Protein AF-A0A2V8T1W9-F1 (afdb_monomer)

Foldseek 3Di:
DDPPDQQDPVSLVVCLVVCLLVLQADDDDDQPVVLLPDDQDPDDQFSCVDLLVVLQLLCCLQVVGGDDPSRSVVLSCQQCVCPPDPVSNLSSSLSSSVSSCVRPLNCLQLLLLQLLQQLQPAQDDVGGRPDWLVRRPVRSCQLSPVARHNDPCNVVSSVVSLLVSLLVVCVDPVSQDPPTQNLPDQLLRLLVSSCVSLVHDDDPVVSVVLNVQCVVVVVDSSSSSVSSSCSSPPPVSSVVCVLLSVLQSLCCRQQVGGCCDDVHNDCPVSVVLSVLCVVVVNPCVSSCPSVCSCPDCRSSVVGHHD

Mean predicted aligned error: 7.26 Å

Solvent-accessible surface area (backbone atoms only — not comparable to full-atom values): 16868 Å² total; per-residue (Å²): 136,83,78,73,79,76,75,45,71,63,54,48,51,47,49,46,57,70,41,54,66,66,60,36,59,67,72,92,70,77,90,52,65,70,67,67,59,58,78,71,64,82,91,55,66,31,28,60,75,40,59,70,45,35,53,42,49,47,29,46,42,65,66,72,38,63,60,52,76,66,58,44,52,50,59,35,47,62,35,58,72,39,68,89,40,62,72,50,34,54,53,33,50,38,49,58,55,56,45,50,64,71,30,70,67,24,49,66,17,55,53,36,52,53,27,42,41,21,22,66,68,13,63,42,91,91,44,65,49,82,70,50,41,84,59,46,54,60,53,28,46,56,28,44,61,88,47,47,67,49,34,91,63,24,68,60,48,33,51,52,26,46,53,54,48,32,41,55,52,62,66,32,67,79,37,39,33,90,94,57,58,33,87,85,53,50,43,60,58,48,54,52,48,31,30,61,32,47,72,49,87,73,56,71,71,57,52,51,50,52,28,47,48,16,54,78,50,72,61,30,68,66,38,51,16,52,51,48,50,53,57,27,64,30,69,69,48,52,61,74,41,44,60,63,49,51,53,52,45,48,28,37,36,60,60,68,35,43,64,46,40,86,98,36,85,44,46,62,66,52,52,52,50,40,49,44,23,58,78,42,74,65,32,47,72,83,39,38,46,56,56,51,51,73,67,26,71,69,37,44,53,77,65,34,58,126

Structure (mmCIF, N/CA/C/O backbone):
data_AF-A0A2V8T1W9-F1
#
_entry.id   AF-A0A2V8T1W9-F1
#
loop_
_atom_site.group_PDB
_atom_site.id
_atom_site.type_symbol
_atom_site.label_atom_id
_atom_site.label_alt_id
_atom_site.label_comp_id
_atom_site.label_asym_id
_atom_site.label_entity_id
_atom_site.label_seq_id
_atom_site.pdbx_PDB_ins_code
_atom_site.Cartn_x
_atom_site.Cartn_y
_atom_site.Cartn_z
_atom_site.occupancy
_atom_site.B_iso_or_equiv
_atom_site.auth_seq_id
_atom_site.auth_comp_id
_atom_site.auth_asym_id
_atom_site.auth_atom_id
_atom_site.pdbx_PDB_model_num
ATOM 1 N N . ARG A 1 1 ? 29.749 -16.568 -23.324 1.00 33.38 1 ARG A N 1
ATOM 2 C CA . ARG A 1 1 ? 28.420 -16.578 -22.666 1.00 33.38 1 ARG A CA 1
ATOM 3 C C . ARG A 1 1 ? 28.652 -16.209 -21.202 1.00 33.38 1 ARG A C 1
ATOM 5 O O . ARG A 1 1 ? 28.825 -17.094 -20.382 1.00 33.38 1 ARG A O 1
ATOM 12 N N . ALA A 1 2 ? 28.835 -14.919 -20.912 1.00 25.11 2 ALA A N 1
ATOM 13 C CA . ALA A 1 2 ? 29.090 -14.459 -19.550 1.00 25.11 2 ALA A CA 1
ATOM 14 C C . ALA A 1 2 ? 27.742 -14.346 -18.837 1.00 25.11 2 ALA A C 1
ATOM 16 O O . ALA A 1 2 ? 26.908 -13.523 -19.205 1.00 25.11 2 ALA A O 1
ATOM 17 N N . THR A 1 3 ? 27.503 -15.240 -17.887 1.00 32.66 3 THR A N 1
ATOM 18 C CA . THR A 1 3 ? 26.406 -15.148 -16.930 1.00 32.66 3 THR A CA 1
ATOM 19 C C . THR A 1 3 ? 26.704 -13.969 -16.011 1.00 32.66 3 THR A C 1
ATOM 21 O O . THR A 1 3 ? 27.474 -14.105 -15.063 1.00 32.66 3 THR A O 1
ATOM 24 N N . SER A 1 4 ? 26.145 -12.794 -16.308 1.00 31.58 4 SER A N 1
ATOM 25 C CA . SER A 1 4 ? 25.991 -11.764 -15.279 1.00 31.58 4 SER A CA 1
ATOM 26 C C . SER A 1 4 ? 25.217 -12.405 -14.124 1.00 31.58 4 SER A C 1
ATOM 28 O O . SER A 1 4 ? 24.166 -12.995 -14.389 1.00 31.58 4 SER A O 1
ATOM 30 N N . PRO A 1 5 ? 25.729 -12.383 -12.882 1.00 35.66 5 PRO A N 1
ATOM 31 C CA . PRO A 1 5 ? 25.029 -13.001 -11.772 1.00 35.66 5 PRO A CA 1
ATOM 32 C C . PRO A 1 5 ? 23.709 -12.255 -11.587 1.00 35.66 5 PRO A C 1
ATOM 34 O O . PRO A 1 5 ? 23.682 -11.047 -11.352 1.00 35.66 5 PRO A O 1
ATOM 37 N N . SER A 1 6 ? 22.605 -12.973 -11.774 1.00 40.88 6 SER A N 1
ATOM 38 C CA . SER A 1 6 ? 21.282 -12.535 -11.351 1.00 40.88 6 SER A CA 1
ATOM 39 C C . SER A 1 6 ? 21.362 -12.224 -9.860 1.00 40.88 6 SER A C 1
ATOM 41 O O . SER A 1 6 ? 21.643 -13.132 -9.078 1.00 40.88 6 SER A O 1
ATOM 43 N N . LEU A 1 7 ? 21.169 -10.954 -9.493 1.00 43.44 7 LEU A N 1
ATOM 44 C CA . LEU A 1 7 ? 21.086 -10.529 -8.097 1.00 43.44 7 LEU A CA 1
ATOM 45 C C . LEU A 1 7 ? 20.032 -11.393 -7.403 1.00 43.44 7 LEU A C 1
ATOM 47 O O . LEU A 1 7 ? 18.897 -11.489 -7.875 1.00 43.44 7 LEU A O 1
ATOM 51 N N . THR A 1 8 ? 20.424 -12.074 -6.333 1.00 42.09 8 THR A N 1
ATOM 52 C CA . THR A 1 8 ? 19.508 -12.887 -5.538 1.00 42.09 8 THR A CA 1
ATOM 53 C C . THR A 1 8 ? 18.514 -11.979 -4.797 1.00 42.09 8 THR A C 1
ATOM 55 O O . THR A 1 8 ? 18.786 -10.794 -4.601 1.00 42.09 8 THR A O 1
ATOM 58 N N . PRO A 1 9 ? 17.358 -12.488 -4.339 1.00 41.75 9 PRO A N 1
ATOM 59 C CA . PRO A 1 9 ? 16.427 -11.713 -3.511 1.00 41.75 9 PRO A CA 1
ATOM 60 C C . PRO A 1 9 ? 17.074 -11.112 -2.261 1.00 41.75 9 PRO A C 1
ATOM 62 O O . PRO A 1 9 ? 16.678 -10.031 -1.824 1.00 41.75 9 PRO A O 1
ATOM 65 N N . THR A 1 10 ? 18.088 -11.783 -1.709 1.00 41.91 10 THR A N 1
ATOM 66 C CA . THR A 1 10 ? 18.909 -11.264 -0.612 1.00 41.91 10 THR A CA 1
ATOM 67 C C . THR A 1 10 ? 19.780 -10.111 -1.088 1.00 41.91 10 THR A C 1
ATOM 69 O O . THR A 1 10 ? 19.741 -9.066 -0.456 1.00 41.91 10 THR A O 1
ATOM 72 N N . ASP A 1 11 ? 20.444 -10.230 -2.243 1.00 43.09 11 ASP A N 1
ATOM 73 C CA . ASP A 1 11 ? 21.227 -9.131 -2.830 1.00 43.09 11 ASP A CA 1
ATOM 74 C C . ASP A 1 11 ? 20.346 -7.922 -3.148 1.00 43.09 11 ASP A C 1
ATOM 76 O O . ASP A 1 11 ? 20.778 -6.793 -2.984 1.00 43.09 11 ASP A O 1
ATOM 80 N N . ILE A 1 12 ? 19.098 -8.131 -3.570 1.00 45.69 12 ILE A N 1
ATOM 81 C CA . ILE A 1 12 ? 18.132 -7.058 -3.836 1.00 45.69 12 ILE A CA 1
ATOM 82 C C . ILE A 1 12 ? 17.624 -6.453 -2.533 1.00 45.69 12 ILE A C 1
ATOM 84 O O . ILE A 1 12 ? 17.533 -5.240 -2.434 1.00 45.69 12 ILE A O 1
ATOM 88 N N . THR A 1 13 ? 17.333 -7.263 -1.516 1.00 41.88 13 THR A N 1
ATOM 89 C CA . THR A 1 13 ? 16.911 -6.777 -0.194 1.00 41.88 13 THR A CA 1
ATOM 90 C C . THR A 1 13 ? 18.042 -6.028 0.515 1.00 41.88 13 THR A C 1
ATOM 92 O O . THR A 1 13 ? 17.781 -5.018 1.164 1.00 41.88 13 THR A O 1
ATOM 95 N N . GLU A 1 14 ? 19.291 -6.475 0.369 1.00 41.41 14 GLU A N 1
ATOM 96 C CA . GLU A 1 14 ? 20.488 -5.798 0.872 1.00 41.41 14 GLU A CA 1
ATOM 97 C C . GLU A 1 14 ? 20.812 -4.551 0.053 1.00 41.41 14 GLU A C 1
ATOM 99 O O . GLU A 1 14 ? 20.977 -3.499 0.654 1.00 41.41 14 GLU A O 1
ATOM 104 N N . LEU A 1 15 ? 20.766 -4.589 -1.287 1.00 44.25 15 LEU A N 1
ATOM 105 C CA . LEU A 1 15 ? 20.875 -3.382 -2.119 1.00 44.25 15 LEU A CA 1
ATOM 106 C C . LEU A 1 15 ? 19.772 -2.374 -1.791 1.00 44.25 15 LEU A C 1
ATOM 108 O O . LEU A 1 15 ? 20.021 -1.178 -1.815 1.00 44.25 15 LEU A O 1
ATOM 112 N N . ILE A 1 16 ? 18.555 -2.826 -1.499 1.00 44.16 16 ILE A N 1
ATOM 113 C CA . ILE A 1 16 ? 17.430 -1.953 -1.159 1.00 44.16 16 ILE A CA 1
ATOM 114 C C . ILE A 1 16 ? 17.559 -1.419 0.263 1.00 44.16 16 ILE A C 1
ATOM 116 O O . ILE A 1 16 ? 17.284 -0.246 0.461 1.00 44.16 16 ILE A O 1
ATOM 120 N N . LYS A 1 17 ? 18.037 -2.194 1.242 1.00 40.59 17 LYS A N 1
ATOM 121 C CA . LYS A 1 17 ? 18.371 -1.663 2.575 1.00 40.59 17 LYS A CA 1
ATOM 122 C C . LYS A 1 17 ? 19.520 -0.656 2.504 1.00 40.59 17 LYS A C 1
ATOM 124 O O . LYS A 1 17 ? 19.367 0.471 2.952 1.00 40.59 17 LYS A O 1
ATOM 129 N N . GLU A 1 18 ? 20.628 -1.031 1.873 1.00 37.75 18 GLU A N 1
ATOM 130 C CA . GLU A 1 18 ? 21.846 -0.222 1.755 1.00 37.75 18 GLU A CA 1
ATOM 131 C C . GLU A 1 18 ? 21.652 1.026 0.869 1.00 37.75 18 GLU A C 1
ATOM 133 O O . GLU A 1 18 ? 22.373 2.017 1.010 1.00 37.75 18 GLU A O 1
ATOM 138 N N . LYS A 1 19 ? 20.689 1.006 -0.068 1.00 43.69 19 LYS A N 1
ATOM 139 C CA . LYS A 1 19 ? 20.411 2.135 -0.976 1.00 43.69 19 LYS A CA 1
ATOM 140 C C . LYS A 1 19 ? 19.103 2.878 -0.705 1.00 43.69 19 LYS A C 1
ATOM 142 O O . LYS A 1 19 ? 18.993 4.011 -1.167 1.00 43.69 19 LYS A O 1
ATOM 147 N N . SER A 1 20 ? 18.168 2.345 0.086 1.00 41.16 20 SER A N 1
ATOM 148 C CA . SER A 1 20 ? 17.068 3.147 0.650 1.00 41.16 20 SER A CA 1
ATOM 149 C C . SER A 1 20 ? 17.618 4.219 1.593 1.00 41.16 20 SER A C 1
ATOM 151 O O . SER A 1 20 ? 17.089 5.323 1.606 1.00 41.16 20 SER A O 1
ATOM 153 N N . ASP A 1 21 ? 18.749 3.962 2.258 1.00 38.44 21 ASP A N 1
ATOM 154 C CA . ASP A 1 21 ? 19.508 4.985 2.991 1.00 38.44 21 ASP A CA 1
ATOM 155 C C . ASP A 1 21 ? 20.095 6.076 2.070 1.00 38.44 21 ASP A C 1
ATOM 157 O O . ASP A 1 21 ? 20.342 7.197 2.510 1.00 38.44 21 ASP A O 1
ATOM 161 N N . ARG A 1 22 ? 20.297 5.795 0.772 1.00 40.00 22 ARG A N 1
ATOM 162 C CA . ARG A 1 22 ? 20.809 6.768 -0.218 1.00 40.00 22 ARG A CA 1
ATOM 163 C C . ARG A 1 22 ? 19.713 7.586 -0.905 1.00 40.00 22 ARG A C 1
ATOM 165 O O . ARG A 1 22 ? 20.030 8.618 -1.490 1.00 40.00 22 ARG A O 1
ATOM 172 N N . LEU A 1 23 ? 18.448 7.166 -0.810 1.00 42.00 23 LEU A N 1
ATOM 173 C CA . LEU A 1 23 ? 17.280 7.975 -1.187 1.00 42.00 23 LEU A CA 1
ATOM 174 C C . LEU A 1 23 ? 16.927 9.026 -0.109 1.00 42.00 23 LEU A C 1
ATOM 176 O O . LEU A 1 23 ? 16.056 9.851 -0.349 1.00 42.00 23 LEU A O 1
ATOM 180 N N . ASN A 1 24 ? 17.633 9.046 1.033 1.00 43.72 24 ASN A N 1
ATOM 181 C CA . ASN A 1 24 ? 17.433 9.971 2.161 1.00 43.72 24 ASN A CA 1
ATOM 182 C C . ASN A 1 24 ? 18.172 11.328 2.030 1.00 43.72 24 ASN A C 1
ATOM 184 O O . ASN A 1 24 ? 18.510 11.942 3.043 1.00 43.72 24 ASN A O 1
ATOM 188 N N . GLN A 1 25 ? 18.478 11.821 0.826 1.00 40.47 25 GLN A N 1
ATOM 189 C CA . GLN A 1 25 ? 19.136 13.132 0.671 1.00 40.47 25 GLN A CA 1
ATOM 190 C C . GLN A 1 25 ? 18.097 14.277 0.625 1.00 40.47 25 GLN A C 1
ATOM 192 O O . GLN A 1 25 ? 17.057 14.136 -0.017 1.00 40.47 25 GLN A O 1
ATOM 197 N N . PRO A 1 26 ? 18.346 15.417 1.299 1.00 30.66 26 PRO A N 1
ATOM 198 C CA . PRO A 1 26 ? 17.337 16.447 1.548 1.00 30.66 26 PRO A CA 1
ATOM 199 C C . PRO A 1 26 ? 17.047 17.284 0.300 1.00 30.66 26 PRO A C 1
ATOM 201 O O . PRO A 1 26 ? 17.920 18.045 -0.108 1.00 30.66 26 PRO A O 1
ATOM 204 N N . ILE A 1 27 ? 15.850 17.200 -0.303 1.00 41.94 27 ILE A N 1
ATOM 205 C CA . ILE A 1 27 ? 15.512 18.041 -1.470 1.00 41.94 27 ILE A CA 1
ATOM 206 C C . ILE A 1 27 ? 14.050 18.526 -1.486 1.00 41.94 27 ILE A C 1
ATOM 208 O O . ILE A 1 27 ? 13.102 17.769 -1.317 1.00 41.94 27 ILE A O 1
ATOM 212 N N . ASP A 1 28 ? 13.917 19.828 -1.739 1.00 34.97 28 ASP A N 1
ATOM 213 C CA . ASP A 1 28 ? 12.713 20.650 -1.903 1.00 34.97 28 ASP A CA 1
ATOM 214 C C . ASP A 1 28 ? 11.866 20.254 -3.120 1.00 34.97 28 ASP A C 1
ATOM 216 O O . ASP A 1 28 ? 12.389 20.356 -4.230 1.00 34.97 28 ASP A O 1
ATOM 220 N N . ARG A 1 29 ? 10.581 19.875 -2.921 1.00 47.69 29 ARG A N 1
ATOM 221 C CA . ARG A 1 29 ? 9.525 19.864 -3.962 1.00 47.69 29 ARG A CA 1
ATOM 222 C C . ARG A 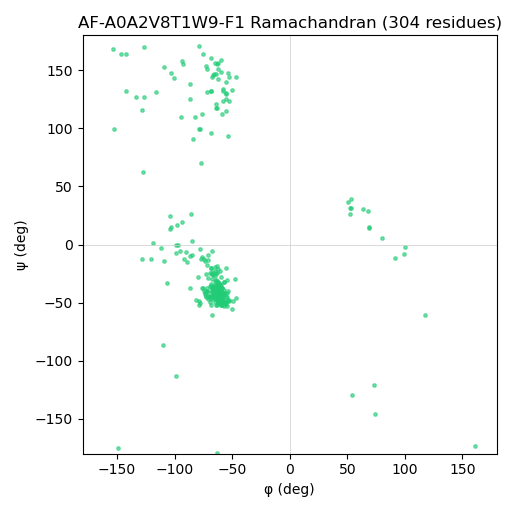1 29 ? 8.112 20.050 -3.409 1.00 47.69 29 ARG A C 1
ATOM 224 O O . ARG A 1 29 ? 7.427 19.099 -3.040 1.00 47.69 29 ARG A O 1
ATOM 231 N N . ARG A 1 30 ? 7.606 21.281 -3.500 1.00 40.19 30 ARG A N 1
ATOM 232 C CA . ARG A 1 30 ? 6.174 21.498 -3.776 1.00 40.19 30 ARG A CA 1
ATOM 233 C C . ARG A 1 30 ? 5.808 20.696 -5.027 1.00 40.19 30 ARG A C 1
ATOM 235 O O . ARG A 1 30 ? 6.627 20.609 -5.938 1.00 40.19 30 ARG A O 1
ATOM 242 N N . VAL A 1 31 ? 4.601 20.132 -5.081 1.00 40.84 31 VAL A N 1
ATOM 243 C CA . VAL A 1 31 ? 4.052 19.477 -6.278 1.00 40.84 31 VAL A CA 1
ATOM 244 C C . VAL A 1 31 ? 4.135 20.461 -7.447 1.00 40.84 31 VAL A C 1
ATOM 246 O O . VAL A 1 31 ? 3.261 21.306 -7.623 1.00 40.84 31 VAL A O 1
ATOM 249 N N . ASN A 1 32 ? 5.203 20.405 -8.237 1.00 46.22 32 ASN A N 1
ATOM 250 C CA . ASN A 1 32 ? 5.268 21.150 -9.477 1.00 46.22 32 ASN A CA 1
ATOM 251 C C . ASN A 1 32 ? 4.557 20.277 -10.498 1.00 46.22 32 ASN A C 1
ATOM 253 O O . ASN A 1 32 ? 5.166 19.422 -11.137 1.00 46.22 32 ASN A O 1
ATOM 257 N N . ALA A 1 33 ? 3.247 20.487 -10.642 1.00 47.75 33 ALA A N 1
ATOM 258 C CA . ALA A 1 33 ? 2.458 19.879 -11.709 1.00 47.75 33 ALA A CA 1
ATOM 259 C C . ALA A 1 33 ? 3.159 20.033 -13.078 1.00 47.75 33 ALA A 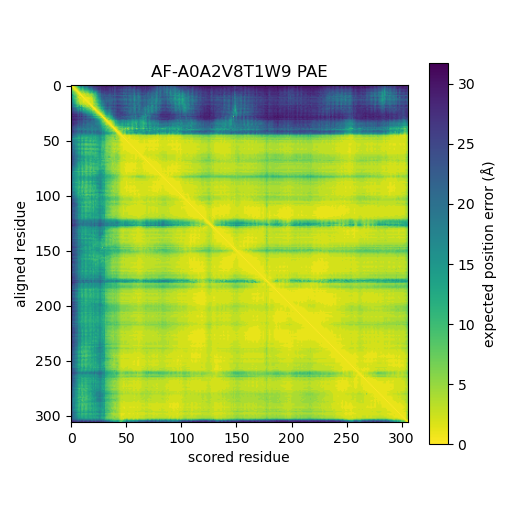C 1
ATOM 261 O O . ALA A 1 33 ? 3.083 19.141 -13.908 1.00 47.75 33 ALA A O 1
ATOM 262 N N . ALA A 1 34 ? 3.943 21.100 -13.273 1.00 43.62 34 ALA A N 1
ATOM 263 C CA . ALA A 1 34 ? 4.779 21.312 -14.452 1.00 43.62 34 ALA A CA 1
ATOM 264 C C . ALA A 1 34 ? 5.856 20.226 -14.695 1.00 43.62 34 ALA A C 1
ATOM 266 O O . ALA A 1 34 ? 6.105 19.883 -15.846 1.00 43.62 34 ALA A O 1
ATOM 267 N N . GLU A 1 35 ? 6.479 19.655 -13.656 1.00 49.34 35 GLU A N 1
ATOM 268 C CA . GLU A 1 35 ? 7.472 18.573 -13.809 1.00 49.34 35 GLU A CA 1
ATOM 269 C C . GLU A 1 35 ? 6.818 17.201 -14.036 1.00 49.34 35 GLU A C 1
ATOM 271 O O . GLU A 1 35 ? 7.398 16.342 -14.700 1.00 49.34 35 GLU A O 1
ATOM 276 N N . ALA A 1 36 ? 5.596 17.003 -13.530 1.00 49.41 36 ALA A N 1
ATOM 277 C CA . ALA A 1 36 ? 4.775 15.835 -13.854 1.00 49.41 36 ALA A CA 1
ATOM 278 C C . ALA A 1 36 ? 4.220 15.886 -15.293 1.00 49.41 36 ALA A C 1
ATOM 280 O O . ALA A 1 36 ? 3.824 14.860 -15.832 1.00 49.41 36 ALA A O 1
ATOM 281 N N . VAL A 1 37 ? 4.216 17.070 -15.919 1.00 54.06 37 VAL A N 1
ATOM 282 C CA . VAL A 1 37 ? 3.682 17.333 -17.270 1.00 54.06 37 VAL A CA 1
ATOM 283 C C . VAL A 1 37 ? 4.810 17.475 -18.311 1.00 54.06 37 VAL A C 1
ATOM 285 O O . VAL A 1 37 ? 4.572 17.909 -19.437 1.00 54.06 37 VAL A O 1
ATOM 288 N N . VAL A 1 38 ? 6.054 17.085 -17.984 1.00 61.09 38 VAL A N 1
ATOM 289 C CA . VAL A 1 38 ? 7.129 17.022 -18.991 1.00 61.09 38 VAL A CA 1
ATOM 290 C C . VAL A 1 38 ? 6.693 16.074 -20.115 1.00 61.09 38 VAL A C 1
ATOM 292 O O . VAL A 1 38 ? 6.394 14.914 -19.824 1.00 61.09 38 VAL A O 1
ATOM 295 N N . PRO A 1 39 ? 6.656 16.533 -21.382 1.00 63.84 39 PRO A N 1
ATOM 296 C CA . PRO A 1 39 ? 6.227 15.694 -22.489 1.00 63.84 39 PRO A CA 1
ATOM 297 C C . PRO A 1 39 ? 7.087 14.437 -22.589 1.00 63.84 39 PRO A C 1
ATOM 299 O O . PRO A 1 39 ? 8.317 14.507 -22.529 1.00 63.84 39 PRO A O 1
ATOM 302 N N . LEU A 1 40 ? 6.420 13.300 -22.763 1.00 72.62 40 LEU A N 1
ATOM 303 C CA . LEU A 1 40 ? 7.049 12.028 -23.095 1.00 72.62 40 LEU A CA 1
ATOM 304 C C . LEU A 1 40 ? 7.928 12.166 -24.348 1.00 72.62 40 LEU A C 1
ATOM 306 O O . LEU A 1 40 ? 7.619 12.963 -25.243 1.00 72.62 40 LEU A O 1
ATOM 310 N N . ALA A 1 41 ? 9.021 11.399 -24.422 1.00 67.56 41 ALA A N 1
ATOM 311 C CA . ALA A 1 41 ? 9.907 11.437 -25.577 1.00 67.56 41 ALA A CA 1
ATOM 312 C C . ALA A 1 41 ? 9.139 11.151 -26.876 1.00 67.56 41 ALA A C 1
ATOM 314 O O . ALA A 1 41 ? 8.275 10.277 -26.947 1.00 67.56 41 ALA A O 1
ATOM 315 N N . THR A 1 42 ? 9.489 11.890 -27.928 1.00 61.50 42 THR A N 1
ATOM 316 C CA . THR A 1 42 ? 8.953 11.691 -29.278 1.00 61.50 42 THR A CA 1
ATOM 317 C C . THR A 1 42 ? 9.971 10.922 -30.122 1.00 61.50 42 THR A C 1
ATOM 319 O O . THR A 1 42 ? 11.178 11.113 -29.976 1.00 61.50 42 THR A O 1
ATOM 322 N N . GLY A 1 43 ? 9.501 10.026 -30.996 1.00 63.94 43 GLY A N 1
ATOM 323 C CA . GLY A 1 43 ? 10.360 9.267 -31.918 1.00 63.94 43 GLY A CA 1
ATOM 324 C C . GLY A 1 43 ? 10.706 7.830 -31.501 1.00 63.94 43 GLY A C 1
ATOM 325 O O . GLY A 1 43 ? 11.340 7.127 -32.284 1.00 63.94 43 GLY A O 1
ATOM 326 N N . THR A 1 44 ? 10.266 7.357 -30.330 1.00 64.19 44 THR A N 1
ATOM 327 C CA . THR A 1 44 ? 10.173 5.916 -30.029 1.00 64.19 44 THR A CA 1
ATOM 328 C C . THR A 1 44 ? 8.771 5.399 -30.364 1.00 64.19 44 THR A C 1
ATOM 330 O O . THR A 1 44 ? 7.813 6.170 -30.384 1.00 64.19 44 THR A O 1
ATOM 333 N N . ALA A 1 45 ? 8.631 4.094 -30.635 1.00 79.69 45 ALA A N 1
ATOM 334 C CA . ALA A 1 45 ? 7.306 3.481 -30.803 1.00 79.69 45 ALA A CA 1
ATOM 335 C C . ALA A 1 45 ? 6.473 3.607 -29.514 1.00 79.69 45 ALA A C 1
ATOM 337 O O . ALA A 1 45 ? 5.280 3.907 -29.569 1.00 79.69 45 ALA A O 1
ATOM 338 N N . ASN A 1 46 ? 7.134 3.459 -28.361 1.00 88.00 46 ASN A N 1
ATOM 339 C CA . ASN A 1 46 ? 6.551 3.677 -27.051 1.00 88.00 46 ASN A CA 1
ATOM 340 C C . ASN A 1 46 ? 7.484 4.533 -26.166 1.00 88.00 46 ASN A C 1
ATOM 342 O O . ASN A 1 46 ? 8.662 4.188 -26.014 1.00 88.00 46 ASN A O 1
ATOM 346 N N . PRO A 1 47 ? 7.019 5.643 -25.568 1.00 89.06 47 PRO A N 1
ATOM 347 C CA . PRO A 1 47 ? 7.880 6.521 -24.781 1.00 89.06 47 PRO A CA 1
ATOM 348 C C . PRO A 1 47 ? 8.545 5.859 -23.578 1.00 89.06 47 PRO A C 1
ATOM 350 O O . PRO A 1 47 ? 9.711 6.130 -23.313 1.00 89.06 47 PRO A O 1
ATOM 353 N N . ILE A 1 48 ? 7.879 4.918 -22.898 1.00 91.62 48 ILE A N 1
ATOM 354 C CA . ILE A 1 48 ? 8.481 4.232 -21.742 1.00 91.62 48 ILE A CA 1
ATOM 355 C C . ILE A 1 48 ? 9.661 3.326 -22.118 1.00 91.62 48 ILE A C 1
ATOM 357 O O . ILE A 1 48 ? 10.332 2.802 -21.228 1.00 91.62 48 ILE A O 1
ATOM 361 N N . ASP A 1 49 ? 9.971 3.139 -23.403 1.00 91.62 49 ASP A N 1
ATOM 362 C CA . ASP A 1 49 ? 11.212 2.481 -23.826 1.00 91.62 49 ASP A CA 1
ATOM 363 C C . ASP A 1 49 ? 12.447 3.352 -23.516 1.00 91.62 49 ASP A C 1
ATOM 365 O O . ASP A 1 49 ? 13.536 2.829 -23.275 1.00 91.62 49 ASP A O 1
ATOM 369 N N . SER A 1 50 ? 12.267 4.673 -23.417 1.00 91.94 50 SER A N 1
ATOM 370 C CA . SER A 1 50 ? 13.264 5.626 -22.922 1.00 91.94 50 SER A CA 1
ATOM 371 C C . SER A 1 50 ? 13.508 5.438 -21.420 1.00 91.94 50 SER A C 1
ATOM 373 O O . SER A 1 50 ? 12.570 5.382 -20.626 1.00 91.94 50 SER A O 1
ATOM 375 N N . THR A 1 51 ? 14.774 5.371 -20.998 1.00 93.69 51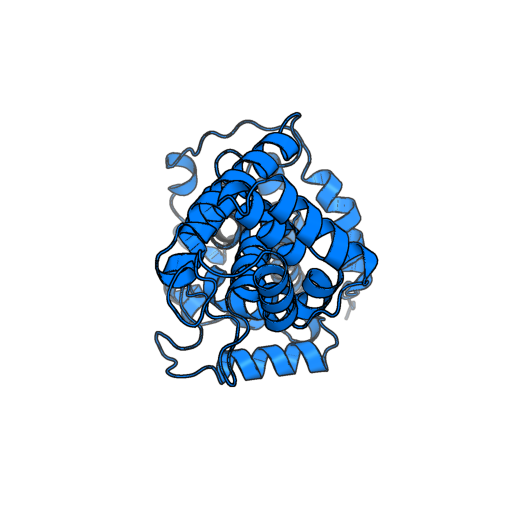 THR A N 1
ATOM 376 C CA . THR A 1 51 ? 15.145 5.266 -19.574 1.00 93.69 51 THR A CA 1
ATOM 377 C C . THR A 1 51 ? 14.632 6.448 -18.731 1.00 93.69 51 THR A C 1
ATOM 379 O O . THR A 1 51 ? 14.031 6.187 -17.687 1.00 93.69 51 THR A O 1
ATOM 382 N N . PRO A 1 52 ? 14.808 7.722 -19.145 1.00 92.88 52 PRO A N 1
ATOM 383 C CA . PRO A 1 52 ? 14.209 8.864 -18.453 1.00 92.88 52 PRO A CA 1
ATOM 384 C C . PRO A 1 52 ? 12.695 8.733 -18.241 1.00 92.88 52 PRO A C 1
ATOM 386 O O . PRO A 1 52 ? 12.214 8.919 -17.125 1.00 92.88 52 PRO A O 1
ATOM 389 N N . ASP A 1 53 ? 11.943 8.383 -19.285 1.00 92.00 53 ASP A N 1
ATOM 390 C CA . ASP A 1 53 ? 10.480 8.313 -19.195 1.00 92.00 53 ASP A CA 1
ATOM 391 C C . ASP A 1 53 ? 10.040 7.120 -18.352 1.00 92.00 53 ASP A C 1
ATOM 393 O O . ASP A 1 53 ? 9.192 7.272 -17.483 1.00 92.00 53 ASP A O 1
ATOM 397 N N . TYR A 1 54 ? 10.694 5.964 -18.501 1.00 94.75 54 TYR A N 1
ATOM 398 C CA . TYR A 1 54 ? 10.444 4.809 -17.644 1.00 94.75 54 TYR A CA 1
ATOM 399 C C . TYR A 1 54 ? 10.602 5.142 -16.160 1.00 94.75 54 TYR A C 1
ATOM 401 O O . TYR A 1 54 ? 9.726 4.826 -15.359 1.00 94.75 54 TYR A O 1
ATOM 409 N N . VAL A 1 55 ? 11.705 5.794 -15.776 1.00 94.25 55 VAL A N 1
ATOM 410 C CA . VAL A 1 55 ? 11.926 6.176 -14.376 1.00 94.25 55 VAL A CA 1
ATOM 411 C C . VAL A 1 55 ? 10.855 7.163 -13.920 1.00 94.25 55 VAL A C 1
ATOM 413 O O . VAL A 1 55 ? 10.299 6.973 -12.841 1.00 94.25 55 VAL A O 1
ATOM 416 N N . ARG A 1 56 ? 10.523 8.178 -14.729 1.00 91.94 56 ARG A N 1
ATOM 417 C CA . ARG A 1 56 ? 9.477 9.153 -14.383 1.00 91.94 56 ARG A CA 1
ATOM 418 C C . ARG A 1 56 ? 8.131 8.470 -14.146 1.00 91.94 56 ARG A C 1
ATOM 420 O O . ARG A 1 56 ? 7.516 8.718 -13.113 1.00 91.94 56 ARG A O 1
ATOM 427 N N . GLU A 1 57 ? 7.716 7.582 -15.045 1.00 91.94 57 GLU A N 1
ATOM 428 C CA . GLU A 1 57 ? 6.442 6.874 -14.918 1.00 91.94 57 GLU A CA 1
ATOM 429 C C . GLU A 1 57 ? 6.389 5.993 -13.670 1.00 91.94 57 GLU A C 1
ATOM 431 O O . GLU A 1 57 ? 5.359 5.943 -13.013 1.00 91.94 57 GLU A O 1
ATOM 436 N N . A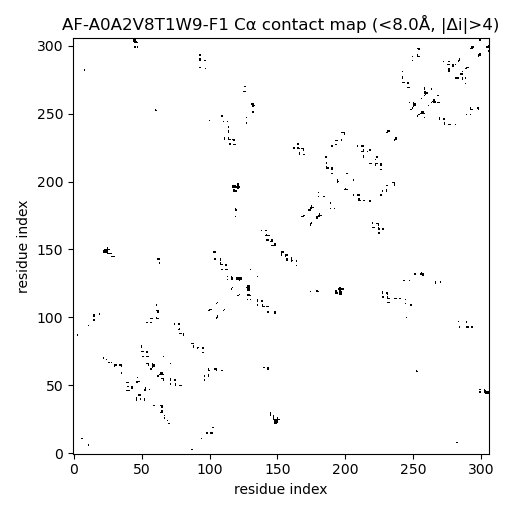SN A 1 58 ? 7.499 5.376 -13.251 1.00 93.12 58 ASN A N 1
ATOM 437 C CA . ASN A 1 58 ? 7.527 4.625 -11.991 1.00 93.12 58 ASN A CA 1
ATOM 438 C C . ASN A 1 58 ? 7.280 5.526 -10.763 1.00 93.12 58 ASN A C 1
ATOM 440 O O . ASN A 1 58 ? 6.548 5.142 -9.852 1.00 93.12 58 ASN A O 1
ATOM 444 N N . TYR A 1 59 ? 7.820 6.747 -10.737 1.00 90.44 59 TYR A N 1
ATOM 445 C CA . TYR A 1 59 ? 7.505 7.700 -9.665 1.00 90.44 59 TYR A CA 1
ATOM 446 C C . TYR A 1 59 ? 6.027 8.117 -9.672 1.00 90.44 59 TYR A C 1
ATOM 448 O O . TYR A 1 59 ? 5.407 8.201 -8.612 1.00 90.44 59 TYR A O 1
ATOM 456 N N . LEU A 1 60 ? 5.442 8.341 -10.849 1.00 88.50 60 LEU A N 1
ATOM 457 C CA . LEU A 1 60 ? 4.035 8.730 -10.978 1.00 88.50 60 LEU A CA 1
ATOM 458 C C . LEU A 1 60 ? 3.074 7.574 -10.661 1.00 88.50 60 LEU A C 1
ATOM 460 O O . LEU A 1 60 ? 2.015 7.792 -10.069 1.00 88.50 60 LEU A O 1
ATOM 464 N N . ASP A 1 61 ? 3.432 6.352 -11.047 1.00 90.75 61 ASP A N 1
ATOM 465 C CA . ASP A 1 61 ? 2.642 5.138 -10.834 1.00 90.75 61 ASP A CA 1
ATOM 466 C C . ASP A 1 61 ? 2.634 4.690 -9.379 1.00 90.75 61 ASP A C 1
ATOM 468 O O . ASP A 1 61 ? 1.578 4.310 -8.872 1.00 90.75 61 ASP A O 1
ATOM 472 N N . PHE A 1 62 ? 3.773 4.784 -8.692 1.00 89.44 62 PHE A N 1
ATOM 473 C CA . PHE A 1 62 ? 3.910 4.230 -7.346 1.00 89.44 62 PHE A CA 1
ATOM 474 C C . PHE A 1 62 ? 3.935 5.288 -6.248 1.00 89.44 62 PHE A C 1
ATOM 476 O O . PHE A 1 62 ? 3.418 5.035 -5.165 1.00 89.44 62 PHE A O 1
ATOM 483 N N . LEU A 1 63 ? 4.493 6.473 -6.501 1.00 85.25 63 LEU A N 1
ATOM 484 C CA . LEU A 1 63 ? 4.697 7.499 -5.469 1.00 85.25 63 LEU A CA 1
ATOM 485 C C . LEU A 1 63 ? 3.811 8.736 -5.654 1.00 85.25 63 LEU A C 1
ATOM 487 O O . LEU A 1 63 ? 3.839 9.634 -4.820 1.00 85.25 63 LEU A O 1
ATOM 491 N N . ASN A 1 64 ? 3.011 8.797 -6.726 1.00 82.94 64 ASN A N 1
ATOM 492 C CA . ASN A 1 64 ? 2.136 9.934 -7.040 1.00 82.94 64 ASN A CA 1
ATOM 493 C C . ASN A 1 64 ? 2.863 11.293 -7.083 1.00 82.94 64 ASN A C 1
ATOM 495 O O . ASN A 1 64 ? 2.281 12.332 -6.769 1.00 82.94 64 ASN A O 1
ATOM 499 N N . ARG A 1 65 ? 4.141 11.309 -7.472 1.00 83.38 65 ARG A N 1
ATOM 500 C CA . ARG A 1 65 ? 4.936 12.541 -7.553 1.00 83.38 65 ARG A CA 1
ATOM 501 C C . ARG A 1 65 ? 5.949 12.488 -8.681 1.00 83.38 65 ARG A C 1
ATOM 503 O O . ARG A 1 65 ? 6.274 11.420 -9.181 1.00 83.38 65 ARG A O 1
ATOM 510 N N . ALA A 1 66 ? 6.480 13.646 -9.054 1.00 82.75 66 ALA A N 1
ATOM 511 C CA . ALA A 1 66 ? 7.632 13.720 -9.943 1.00 82.75 66 ALA A CA 1
ATOM 512 C C . ALA A 1 66 ? 8.921 13.261 -9.221 1.00 82.75 66 ALA A C 1
ATOM 514 O O . ALA A 1 66 ? 9.045 13.429 -7.999 1.00 82.75 66 ALA A O 1
ATOM 515 N N . PRO A 1 67 ? 9.897 12.700 -9.959 1.00 80.31 67 PRO A N 1
ATOM 516 C CA . PRO A 1 67 ? 11.165 12.270 -9.388 1.00 80.31 67 PRO A CA 1
ATOM 517 C C . PRO A 1 67 ? 12.036 13.461 -9.002 1.00 80.31 67 PRO A C 1
ATOM 519 O O . PRO A 1 67 ? 12.264 14.340 -9.831 1.00 80.31 67 PRO A O 1
ATOM 522 N N . ASP A 1 68 ? 12.589 13.465 -7.789 1.00 78.06 68 ASP A N 1
ATOM 523 C CA . ASP A 1 68 ? 13.607 14.438 -7.388 1.00 78.06 68 ASP A CA 1
ATOM 524 C C . ASP A 1 68 ? 14.891 14.302 -8.228 1.00 78.06 68 ASP A C 1
ATOM 526 O O . ASP A 1 68 ? 15.162 13.243 -8.787 1.00 78.06 68 ASP A O 1
ATOM 530 N N . SER A 1 69 ? 15.694 15.364 -8.351 1.00 81.12 69 SER A N 1
ATOM 531 C CA . SER A 1 69 ? 16.823 15.395 -9.298 1.00 81.12 69 SER A CA 1
ATOM 532 C C . SER A 1 69 ? 17.848 14.295 -9.007 1.00 81.12 69 SER A C 1
ATOM 534 O O . SER A 1 69 ? 18.377 13.677 -9.937 1.00 81.12 69 SER A O 1
ATOM 536 N N . SER A 1 70 ? 18.112 14.030 -7.723 1.00 78.12 70 SER A N 1
ATOM 537 C CA . SER A 1 70 ? 19.023 12.971 -7.284 1.00 78.12 70 SER A CA 1
ATOM 538 C C . SER A 1 70 ? 18.472 11.583 -7.570 1.00 78.12 70 SER A C 1
ATOM 540 O O . SER A 1 70 ? 19.153 10.786 -8.211 1.00 78.12 70 SER A O 1
ATOM 542 N N . GLY A 1 71 ? 17.241 11.302 -7.147 1.00 82.38 71 GLY A N 1
ATOM 543 C CA . GLY A 1 71 ? 16.575 10.025 -7.349 1.00 82.38 71 GLY A CA 1
ATOM 544 C C . GLY A 1 71 ? 16.384 9.727 -8.831 1.00 82.38 71 GLY A C 1
ATOM 545 O O . GLY A 1 71 ? 16.723 8.638 -9.291 1.00 82.38 71 GLY A O 1
ATOM 546 N N . PHE A 1 72 ? 15.968 10.724 -9.617 1.00 85.31 72 PHE A N 1
ATOM 547 C CA . PHE A 1 72 ? 15.844 10.608 -11.066 1.00 85.31 72 PHE A CA 1
ATOM 548 C C . PHE A 1 72 ? 17.162 10.178 -11.708 1.00 85.31 72 PHE A C 1
ATOM 550 O O . PHE A 1 72 ? 17.196 9.227 -12.487 1.00 85.31 72 PHE A O 1
ATOM 557 N N . THR A 1 73 ? 18.256 10.865 -11.377 1.00 84.06 73 THR A N 1
ATOM 558 C CA . THR A 1 73 ? 19.589 10.562 -11.914 1.00 84.06 73 THR A CA 1
ATOM 559 C C . THR A 1 73 ? 20.063 9.183 -11.464 1.00 84.06 73 THR A C 1
ATOM 561 O O . THR A 1 73 ? 20.575 8.404 -12.265 1.00 84.06 73 THR A O 1
ATOM 564 N N . PHE A 1 74 ? 19.860 8.855 -10.189 1.00 85.88 74 PHE A N 1
ATOM 565 C CA . PHE A 1 74 ? 20.248 7.580 -9.603 1.00 85.88 74 PHE A CA 1
ATOM 566 C C . PHE A 1 74 ? 19.584 6.394 -10.317 1.00 85.88 74 PHE A C 1
ATOM 568 O O . PHE A 1 74 ? 20.277 5.493 -10.791 1.00 85.88 74 PHE A O 1
ATOM 575 N N . TRP A 1 75 ? 18.258 6.416 -10.468 1.00 90.88 75 TRP A N 1
ATOM 576 C CA . TRP A 1 75 ? 17.527 5.317 -11.102 1.00 90.88 75 TRP A CA 1
ATOM 577 C C . TRP A 1 75 ? 17.810 5.191 -12.599 1.00 90.88 75 TRP A C 1
ATOM 579 O O . TRP A 1 75 ? 17.877 4.075 -13.117 1.00 90.88 75 TRP A O 1
ATOM 589 N N . GLN A 1 76 ? 18.041 6.309 -13.294 1.00 93.31 76 GLN A N 1
ATOM 590 C CA . GLN A 1 76 ? 18.508 6.266 -14.679 1.00 93.31 76 GLN A CA 1
ATOM 591 C C . GLN A 1 76 ? 19.881 5.591 -14.770 1.00 93.31 76 GLN A C 1
ATOM 593 O O . GLN A 1 76 ? 20.060 4.699 -15.597 1.00 93.31 76 GLN A O 1
ATOM 598 N N . ASN A 1 77 ? 20.818 5.953 -13.887 1.00 90.75 77 ASN A N 1
ATOM 599 C CA . ASN A 1 77 ? 22.168 5.388 -13.858 1.00 90.75 77 ASN A CA 1
ATOM 600 C C . ASN A 1 77 ? 22.182 3.881 -13.573 1.00 90.75 77 ASN A C 1
ATOM 602 O O . ASN A 1 77 ? 22.989 3.155 -14.153 1.00 90.75 77 ASN A O 1
ATOM 606 N N . GLU A 1 78 ? 21.267 3.379 -12.739 1.00 90.56 78 GLU A N 1
ATOM 607 C CA . GLU A 1 78 ? 21.124 1.935 -12.519 1.00 90.56 78 GLU A CA 1
ATOM 608 C C . GLU A 1 78 ? 20.822 1.180 -13.824 1.00 90.56 78 GLU A C 1
ATOM 610 O O . GLU A 1 78 ? 21.373 0.099 -14.036 1.00 90.56 78 GLU A O 1
ATOM 615 N N . ILE A 1 79 ? 20.022 1.759 -14.727 1.00 92.75 79 ILE A N 1
ATOM 616 C CA . ILE A 1 79 ? 19.688 1.160 -16.029 1.00 92.75 79 ILE A CA 1
ATOM 617 C C . ILE A 1 79 ? 20.799 1.410 -17.055 1.00 92.75 79 ILE A C 1
ATOM 619 O O . ILE A 1 79 ? 21.234 0.477 -17.731 1.00 92.75 79 ILE A O 1
ATOM 623 N N . THR A 1 80 ? 21.289 2.647 -17.179 1.00 94.62 80 THR A N 1
ATOM 624 C CA . THR A 1 80 ? 22.294 3.010 -18.196 1.00 94.62 80 THR A CA 1
ATOM 625 C C . THR A 1 80 ? 23.662 2.379 -17.934 1.00 94.62 80 THR A C 1
ATOM 627 O O . THR A 1 80 ? 24.422 2.182 -18.884 1.00 94.62 80 THR A O 1
ATOM 630 N N . SER A 1 81 ? 23.950 1.952 -16.695 1.00 93.31 81 SER A N 1
ATOM 631 C CA . SER A 1 81 ? 25.155 1.179 -16.346 1.00 93.31 81 SER A CA 1
ATOM 632 C C . SER A 1 81 ? 25.337 -0.108 -17.168 1.00 93.31 81 SER A C 1
ATOM 634 O O . SER A 1 81 ? 26.451 -0.614 -17.285 1.00 93.31 81 SER A O 1
ATOM 636 N N . CYS A 1 82 ? 24.268 -0.619 -17.786 1.00 93.75 82 CYS A N 1
ATOM 637 C CA . CYS A 1 82 ? 24.297 -1.791 -18.658 1.00 93.75 82 CYS A CA 1
ATOM 638 C C . CYS A 1 82 ? 24.917 -1.556 -20.047 1.00 93.75 82 CYS A C 1
ATOM 640 O O . CYS A 1 82 ? 25.146 -2.527 -20.780 1.00 93.75 82 CYS A O 1
ATOM 642 N N . GLY A 1 83 ? 25.150 -0.301 -20.451 1.00 94.19 83 GLY A N 1
ATOM 643 C CA . GLY A 1 83 ? 25.574 0.030 -21.813 1.00 94.19 83 GLY A CA 1
ATOM 644 C C . GLY A 1 83 ? 24.614 -0.549 -22.863 1.00 94.19 83 GLY A C 1
ATOM 645 O O . GLY A 1 83 ? 23.401 -0.404 -22.753 1.00 94.19 83 GLY A O 1
ATOM 646 N N . ALA A 1 84 ? 25.150 -1.245 -23.870 1.00 93.62 84 ALA A N 1
ATOM 647 C CA . ALA A 1 84 ? 24.366 -1.833 -24.965 1.00 93.62 84 ALA A CA 1
ATOM 648 C C . ALA A 1 84 ? 23.761 -3.225 -24.658 1.00 93.62 84 ALA A C 1
ATOM 650 O O . ALA A 1 84 ? 23.161 -3.846 -25.536 1.00 93.62 84 ALA A O 1
ATOM 651 N N . SER A 1 85 ? 23.933 -3.765 -23.446 1.00 96.88 85 SER A N 1
ATOM 652 C CA . SER A 1 85 ? 23.448 -5.110 -23.111 1.00 96.88 85 SER A CA 1
ATOM 653 C C . SER A 1 85 ? 21.938 -5.124 -22.852 1.00 96.88 85 SER A C 1
ATOM 655 O O . SER A 1 85 ? 21.487 -4.827 -21.746 1.00 96.88 85 SER A O 1
ATOM 657 N N . ALA A 1 86 ? 21.150 -5.540 -23.849 1.00 93.94 86 ALA A N 1
ATOM 658 C CA . ALA A 1 86 ? 19.689 -5.625 -23.740 1.00 93.94 86 ALA A CA 1
ATOM 659 C C . ALA A 1 86 ? 19.217 -6.527 -22.582 1.00 93.94 86 ALA A C 1
ATOM 661 O O . ALA A 1 86 ? 18.288 -6.173 -21.861 1.00 93.94 86 ALA A O 1
ATOM 662 N N . ALA A 1 87 ? 19.893 -7.659 -22.350 1.00 92.50 87 ALA A N 1
ATOM 663 C CA . ALA A 1 87 ? 19.567 -8.561 -21.243 1.00 92.50 87 ALA A CA 1
ATOM 664 C C . ALA A 1 87 ? 19.817 -7.911 -19.869 1.00 92.50 87 ALA A C 1
ATOM 666 O O . ALA A 1 87 ? 19.029 -8.090 -18.944 1.00 92.50 87 ALA A O 1
ATOM 667 N N . CYS A 1 88 ? 20.889 -7.122 -19.740 1.00 94.62 88 CYS A N 1
ATOM 668 C CA . CYS A 1 88 ? 21.153 -6.363 -18.520 1.00 94.62 88 CYS A CA 1
ATOM 669 C C . CYS A 1 88 ? 20.093 -5.273 -18.313 1.00 94.62 88 CYS A C 1
ATOM 671 O O . CYS A 1 88 ? 19.571 -5.136 -17.208 1.00 94.62 88 CYS A O 1
ATOM 673 N N . VAL A 1 89 ? 19.734 -4.542 -19.376 1.00 94.38 89 VAL A N 1
ATOM 674 C CA . VAL A 1 89 ? 18.707 -3.490 -19.326 1.00 94.38 89 VAL A CA 1
ATOM 675 C C . VAL A 1 89 ? 17.353 -4.056 -18.900 1.00 94.38 89 VAL A C 1
ATOM 677 O O . VAL A 1 89 ? 16.707 -3.455 -18.046 1.00 94.38 89 VAL A O 1
ATOM 680 N N . GLU A 1 90 ? 16.936 -5.216 -19.422 1.00 92.12 90 GLU A N 1
ATOM 681 C CA . GLU A 1 90 ? 15.686 -5.868 -19.004 1.00 92.12 90 GLU A CA 1
ATOM 682 C C . GLU A 1 90 ? 15.677 -6.128 -17.489 1.00 92.12 90 GLU A C 1
ATOM 684 O O . GLU A 1 90 ? 14.768 -5.682 -16.786 1.00 92.12 90 GLU A O 1
ATOM 689 N N . VAL A 1 91 ? 16.722 -6.780 -16.968 1.00 89.25 91 VAL A N 1
ATOM 690 C CA . VAL A 1 91 ? 16.834 -7.093 -15.534 1.00 89.25 91 VAL A CA 1
ATOM 691 C C . VAL A 1 91 ? 16.889 -5.821 -14.687 1.00 89.25 91 VAL A C 1
ATOM 693 O O . VAL A 1 91 ? 16.210 -5.733 -13.664 1.00 89.25 91 VAL A O 1
ATOM 696 N N . LYS A 1 92 ? 17.648 -4.799 -15.101 1.00 92.75 92 LYS A N 1
ATOM 697 C CA . LYS A 1 92 ? 17.713 -3.526 -14.370 1.00 92.75 92 LYS A CA 1
ATOM 698 C C . LYS A 1 92 ? 16.378 -2.796 -14.369 1.00 92.75 92 LYS A C 1
ATOM 700 O O . LYS A 1 92 ? 16.001 -2.284 -13.324 1.00 92.75 92 LYS A O 1
ATOM 705 N N . ARG A 1 93 ? 15.627 -2.790 -15.472 1.00 95.56 93 ARG A N 1
ATOM 706 C CA . ARG A 1 93 ? 14.283 -2.193 -15.512 1.00 95.56 93 ARG A CA 1
ATOM 707 C C . ARG A 1 93 ? 13.323 -2.903 -14.561 1.00 95.56 93 ARG A C 1
ATOM 709 O O . ARG A 1 93 ? 12.607 -2.220 -13.828 1.00 95.56 93 ARG A O 1
ATOM 716 N N . ILE A 1 94 ? 13.350 -4.237 -14.528 1.00 91.69 94 ILE A N 1
ATOM 717 C CA . ILE A 1 94 ? 12.572 -5.046 -13.575 1.00 91.69 94 ILE A CA 1
ATOM 718 C C . ILE A 1 94 ? 12.932 -4.665 -12.133 1.00 91.69 94 ILE A C 1
ATOM 720 O O . ILE A 1 94 ? 12.046 -4.362 -11.338 1.00 91.69 94 ILE A O 1
ATOM 724 N N . ASN A 1 95 ? 14.226 -4.616 -11.810 1.00 86.75 95 ASN A N 1
ATOM 725 C CA . ASN A 1 95 ? 14.696 -4.323 -10.456 1.00 86.75 95 ASN A CA 1
ATOM 726 C C . ASN A 1 95 ? 14.391 -2.889 -10.020 1.00 86.75 95 ASN A C 1
ATOM 728 O O . ASN A 1 95 ? 13.940 -2.683 -8.899 1.00 86.75 95 ASN A O 1
ATOM 732 N N . VAL A 1 96 ? 14.617 -1.908 -10.899 1.00 89.94 96 VAL A N 1
ATOM 733 C CA . VAL A 1 96 ? 14.317 -0.495 -10.632 1.00 89.94 96 VAL A CA 1
ATOM 734 C C . VAL A 1 96 ? 12.838 -0.327 -10.327 1.00 89.94 96 VAL A C 1
ATOM 736 O O . VAL A 1 96 ? 12.504 0.282 -9.322 1.00 89.94 96 VAL A O 1
ATOM 739 N N . SER A 1 97 ? 11.959 -0.921 -11.132 1.00 92.81 97 SER A N 1
ATOM 740 C CA . SER A 1 97 ? 10.517 -0.827 -10.911 1.00 92.81 97 SER A CA 1
ATOM 741 C C . SER A 1 97 ? 10.074 -1.548 -9.636 1.00 92.81 97 SER A C 1
ATOM 743 O O . SER A 1 97 ? 9.384 -0.965 -8.803 1.00 92.81 97 SER A O 1
ATOM 745 N N . GLY A 1 98 ? 10.570 -2.770 -9.412 1.00 88.56 98 GLY A N 1
ATOM 746 C CA . GLY A 1 98 ? 10.326 -3.522 -8.179 1.00 88.56 98 GLY A CA 1
ATOM 747 C C . GLY A 1 98 ? 10.771 -2.780 -6.909 1.00 88.56 98 GLY A C 1
ATOM 748 O O . GLY A 1 98 ? 10.128 -2.897 -5.866 1.00 88.56 98 GLY A O 1
ATOM 749 N N . ALA A 1 99 ? 11.834 -1.974 -6.988 1.00 86.00 99 ALA A N 1
ATOM 750 C CA . ALA A 1 99 ? 12.358 -1.228 -5.848 1.00 86.00 99 ALA A CA 1
ATOM 751 C C . ALA A 1 99 ? 11.415 -0.120 -5.347 1.00 86.00 99 ALA A C 1
ATOM 753 O O . ALA A 1 99 ? 11.455 0.195 -4.157 1.00 86.00 99 ALA A O 1
ATOM 754 N N . PHE A 1 100 ? 10.531 0.432 -6.189 1.00 87.75 100 PHE A N 1
ATOM 755 C CA . PHE A 1 100 ? 9.561 1.446 -5.751 1.00 87.75 100 PHE A CA 1
ATOM 756 C C . PHE A 1 100 ? 8.598 0.895 -4.707 1.00 87.75 100 PHE A C 1
ATOM 758 O O . PHE A 1 100 ? 8.380 1.548 -3.688 1.00 87.75 100 PHE A O 1
ATOM 765 N N . PHE A 1 101 ? 8.109 -0.334 -4.887 1.00 83.38 101 PHE A N 1
ATOM 766 C CA . PHE A 1 101 ? 7.264 -0.992 -3.889 1.00 83.38 101 PHE A CA 1
ATOM 767 C C . PHE A 1 101 ? 7.997 -1.201 -2.563 1.00 83.38 101 PHE A C 1
ATOM 769 O O . PHE A 1 101 ? 7.395 -1.166 -1.497 1.00 83.38 101 PHE A O 1
ATOM 776 N N . LEU A 1 102 ? 9.308 -1.422 -2.616 1.00 79.88 102 LEU A N 1
ATOM 777 C CA . LEU A 1 102 ? 10.119 -1.701 -1.436 1.00 79.88 102 LEU A CA 1
ATOM 778 C C . LEU A 1 102 ? 10.617 -0.428 -0.739 1.00 79.88 102 LEU A C 1
ATOM 780 O O . LEU A 1 102 ? 11.113 -0.515 0.384 1.00 79.88 102 LEU A O 1
ATOM 784 N N . SER A 1 103 ? 10.447 0.741 -1.361 1.00 77.88 103 SER A N 1
ATOM 785 C CA . SER A 1 103 ? 10.804 2.030 -0.773 1.00 77.88 103 SER A CA 1
ATOM 786 C C . SER A 1 103 ? 10.041 2.300 0.526 1.00 77.88 103 SER A C 1
ATOM 788 O O . SER A 1 103 ? 8.882 1.910 0.688 1.00 77.88 103 SER A O 1
ATOM 790 N N . ILE A 1 104 ? 10.682 3.019 1.450 1.00 75.19 104 ILE A N 1
ATOM 791 C CA . ILE A 1 104 ? 10.047 3.488 2.692 1.00 75.19 104 ILE A CA 1
ATOM 792 C C . ILE A 1 104 ? 8.765 4.266 2.382 1.00 75.19 104 ILE A C 1
ATOM 794 O O . ILE A 1 104 ? 7.760 4.100 3.072 1.00 75.19 104 ILE A O 1
ATOM 798 N N . GLU A 1 105 ? 8.792 5.083 1.331 1.00 81.19 105 GLU A N 1
ATOM 799 C CA . GLU A 1 105 ? 7.660 5.897 0.903 1.00 81.19 105 GLU A CA 1
ATOM 800 C C . GLU A 1 105 ? 6.454 5.016 0.560 1.00 81.19 105 GLU A C 1
ATOM 802 O O . GLU A 1 105 ? 5.387 5.179 1.153 1.00 81.19 105 GLU A O 1
ATOM 807 N N . PHE A 1 106 ? 6.631 4.005 -0.294 1.00 84.75 106 PHE A N 1
ATOM 808 C CA . PHE A 1 106 ? 5.543 3.100 -0.663 1.00 84.75 106 PHE A CA 1
ATOM 809 C C . PHE A 1 106 ? 5.101 2.182 0.491 1.00 84.75 106 PHE A C 1
ATOM 811 O O . PHE A 1 106 ? 3.908 1.918 0.670 1.00 84.75 106 PHE A O 1
ATOM 818 N N . GLN A 1 107 ? 6.039 1.739 1.337 1.00 85.12 107 GLN A N 1
ATOM 819 C CA . GLN A 1 107 ? 5.735 0.959 2.545 1.00 85.12 107 GLN A CA 1
ATOM 820 C C . GLN A 1 107 ? 4.852 1.702 3.553 1.00 85.12 107 GLN A C 1
ATOM 822 O O . GLN A 1 107 ? 4.024 1.073 4.225 1.00 85.12 107 GLN A O 1
ATOM 827 N N . ASN A 1 108 ? 4.999 3.025 3.631 1.00 87.38 108 ASN A N 1
ATOM 828 C CA . ASN A 1 108 ? 4.256 3.879 4.553 1.00 87.38 108 ASN A CA 1
ATOM 829 C C . ASN A 1 108 ? 3.048 4.585 3.928 1.00 87.38 108 ASN A C 1
ATOM 831 O O . ASN A 1 108 ? 2.269 5.183 4.666 1.00 87.38 108 ASN A O 1
ATOM 835 N N . THR A 1 109 ? 2.873 4.492 2.610 1.00 91.19 109 THR A N 1
ATOM 836 C CA . THR A 1 109 ? 1.709 5.010 1.880 1.00 91.19 109 THR A CA 1
ATOM 837 C C . THR A 1 109 ? 0.862 3.844 1.372 1.00 91.19 109 THR A C 1
ATOM 839 O O . THR A 1 109 ? -0.029 3.389 2.084 1.00 91.19 109 THR A O 1
ATOM 842 N N . GLY A 1 110 ? 1.170 3.290 0.197 1.00 94.25 110 GLY A N 1
ATOM 843 C CA . GLY A 1 110 ? 0.401 2.232 -0.462 1.00 94.25 110 GLY A CA 1
ATOM 844 C C . GLY A 1 110 ? 0.163 1.000 0.402 1.00 94.25 110 GLY A C 1
ATOM 845 O O . GLY A 1 110 ? -0.977 0.595 0.634 1.00 94.25 110 GLY A O 1
ATOM 846 N N . TYR A 1 111 ? 1.227 0.424 0.959 1.00 94.88 111 TYR A N 1
ATOM 847 C CA . TYR A 1 111 ? 1.073 -0.743 1.825 1.00 94.88 111 TYR A CA 1
ATOM 848 C C . TYR A 1 111 ? 0.361 -0.423 3.146 1.00 94.88 111 TYR A C 1
ATOM 850 O O . TYR A 1 111 ? -0.313 -1.287 3.707 1.00 94.88 111 TYR A O 1
ATOM 858 N N . PHE A 1 112 ? 0.495 0.803 3.653 1.00 97.50 112 PHE A N 1
ATOM 859 C CA . PHE A 1 112 ? -0.215 1.226 4.854 1.00 97.50 112 PHE A CA 1
ATOM 860 C C . PHE A 1 112 ? -1.721 1.374 4.589 1.00 97.50 112 PHE A C 1
ATOM 862 O O . PHE A 1 112 ? -2.509 0.806 5.342 1.00 97.50 112 PHE A O 1
ATOM 869 N N . VAL A 1 113 ? -2.122 2.008 3.479 1.00 97.75 113 VAL A N 1
ATOM 870 C CA . VAL A 1 113 ? -3.529 2.071 3.040 1.00 97.75 113 VAL A CA 1
ATOM 871 C C . VAL A 1 113 ? -4.109 0.668 2.920 1.00 97.75 113 VAL A C 1
ATOM 873 O O . VAL A 1 113 ? -5.119 0.375 3.554 1.00 97.75 113 VAL A O 1
ATOM 876 N N . TYR A 1 114 ? -3.435 -0.236 2.202 1.00 97.62 114 TYR A N 1
ATOM 877 C CA . TYR A 1 114 ? -3.864 -1.634 2.082 1.00 97.62 114 TYR A CA 1
ATOM 878 C C . TYR A 1 114 ? -4.177 -2.262 3.450 1.00 97.62 114 TYR A C 1
ATOM 880 O O . TYR A 1 114 ? -5.236 -2.863 3.643 1.00 97.62 114 TYR A O 1
ATOM 888 N N . ARG A 1 115 ? -3.270 -2.109 4.426 1.00 98.19 115 ARG A N 1
ATOM 889 C CA . ARG A 1 115 ? -3.430 -2.718 5.755 1.00 98.19 115 ARG A CA 1
ATOM 890 C C . ARG A 1 115 ? -4.523 -2.054 6.587 1.00 98.19 115 ARG A C 1
ATOM 892 O O . ARG A 1 115 ? -5.163 -2.741 7.377 1.00 98.19 115 ARG A O 1
ATOM 899 N N . MET A 1 116 ? -4.785 -0.767 6.378 1.00 98.31 116 MET A N 1
ATOM 900 C CA . MET A 1 116 ? -5.910 -0.067 7.002 1.00 98.31 116 MET A CA 1
ATOM 901 C C . MET A 1 116 ? -7.247 -0.657 6.532 1.00 98.31 116 MET A C 1
ATOM 903 O O . MET A 1 116 ? -8.086 -0.995 7.367 1.00 98.31 116 MET A O 1
ATOM 907 N N . TYR A 1 117 ? -7.408 -0.915 5.228 1.00 97.75 117 TYR A N 1
ATOM 908 C CA . TYR A 1 117 ? -8.573 -1.647 4.706 1.00 97.75 117 TYR A CA 1
ATOM 909 C C . TYR A 1 117 ? -8.625 -3.095 5.210 1.00 97.75 117 TYR A C 1
ATOM 911 O O . TYR A 1 117 ? -9.693 -3.566 5.604 1.00 97.75 117 TYR A O 1
ATOM 919 N N . LYS A 1 118 ? -7.481 -3.792 5.266 1.00 97.56 118 LYS A N 1
ATOM 920 C CA . LYS A 1 118 ? -7.398 -5.163 5.798 1.00 97.56 118 LYS A CA 1
ATOM 921 C C . LYS A 1 118 ? -7.892 -5.257 7.239 1.00 97.56 118 LYS A C 1
ATOM 923 O O . LYS A 1 118 ? -8.725 -6.109 7.542 1.00 97.56 118 LYS A O 1
ATOM 928 N N . ALA A 1 119 ? -7.395 -4.393 8.119 1.00 97.81 119 ALA A N 1
ATOM 929 C CA . ALA A 1 119 ? -7.782 -4.372 9.525 1.00 97.81 119 ALA A CA 1
ATOM 930 C C . ALA A 1 119 ? -9.249 -3.941 9.704 1.00 97.81 119 ALA A C 1
ATOM 932 O O . ALA A 1 119 ? -9.961 -4.483 10.547 1.00 97.81 119 ALA A O 1
ATOM 933 N N . ALA A 1 120 ? -9.741 -3.016 8.879 1.00 97.19 120 ALA A N 1
ATOM 934 C CA . ALA A 1 120 ? -11.112 -2.528 8.980 1.00 97.19 120 ALA A CA 1
ATOM 935 C C . ALA A 1 120 ? -12.167 -3.516 8.457 1.00 97.19 120 ALA A C 1
ATOM 937 O O . ALA A 1 120 ? -13.243 -3.630 9.046 1.00 97.19 120 ALA A O 1
ATOM 938 N N . TYR A 1 121 ? -11.870 -4.243 7.377 1.00 95.56 121 TYR A N 1
ATOM 939 C CA . TYR A 1 121 ? -12.892 -4.972 6.617 1.00 95.56 121 TYR A CA 1
ATOM 940 C C . TYR A 1 121 ? -12.585 -6.454 6.373 1.00 95.56 121 TYR A C 1
ATOM 942 O O . TYR A 1 121 ? -13.475 -7.202 5.974 1.00 95.56 121 TYR A O 1
ATOM 950 N N . GLY A 1 122 ? -11.358 -6.910 6.626 1.00 94.00 122 GLY A N 1
ATOM 951 C CA . GLY A 1 122 ? -10.949 -8.284 6.351 1.00 94.00 122 GLY A CA 1
ATOM 952 C C . GLY A 1 122 ? -10.740 -8.549 4.859 1.00 94.00 122 GLY A C 1
ATOM 953 O O . GLY A 1 122 ? -10.259 -7.683 4.134 1.00 94.00 122 GLY A O 1
ATOM 954 N N . ASN A 1 123 ? -11.049 -9.769 4.409 1.00 87.00 123 ASN A N 1
ATOM 955 C CA . ASN A 1 123 ? -10.940 -10.168 3.001 1.00 87.00 123 ASN A CA 1
ATOM 956 C C . ASN A 1 123 ? -12.322 -10.343 2.376 1.00 87.00 123 ASN A C 1
ATOM 958 O O . ASN A 1 123 ? -13.271 -10.749 3.050 1.00 87.00 123 ASN A O 1
ATOM 962 N N . LEU A 1 124 ? -12.396 -10.141 1.064 1.00 81.19 124 LEU A N 1
ATOM 963 C CA . LEU A 1 124 ? -13.500 -10.649 0.261 1.00 81.19 124 LEU A CA 1
ATOM 964 C C . LEU A 1 124 ? -13.382 -12.177 0.104 1.00 81.19 124 LEU A C 1
ATOM 966 O O . LEU A 1 124 ? -12.293 -12.752 0.159 1.00 81.19 124 LEU A O 1
ATOM 970 N N . ALA A 1 125 ? -14.506 -12.863 -0.101 1.00 78.94 125 ALA A N 1
ATOM 971 C CA . ALA A 1 125 ? -14.490 -14.304 -0.346 1.00 78.94 125 ALA A CA 1
ATOM 972 C C . ALA A 1 125 ? -13.763 -14.615 -1.669 1.00 78.94 125 ALA A C 1
ATOM 974 O O . ALA A 1 125 ? -14.206 -14.190 -2.732 1.00 78.94 125 ALA A O 1
ATOM 975 N N . GLY A 1 126 ? -12.644 -15.349 -1.603 1.00 71.06 126 GLY A N 1
ATOM 976 C CA . GLY A 1 126 ? -11.844 -15.724 -2.781 1.00 71.06 126 GLY A CA 1
ATOM 977 C C . GLY A 1 126 ? -11.110 -14.562 -3.471 1.00 71.06 126 GLY A C 1
ATOM 978 O O . GLY A 1 126 ? -10.666 -14.715 -4.609 1.00 71.06 126 GLY A O 1
ATOM 979 N N . ALA A 1 127 ? -10.998 -13.414 -2.800 1.00 77.88 127 ALA A N 1
ATOM 980 C CA . ALA A 1 127 ? -10.522 -12.155 -3.361 1.00 77.88 127 ALA A CA 1
ATOM 981 C C . ALA A 1 127 ? -9.659 -11.380 -2.338 1.00 77.88 127 ALA A C 1
ATOM 983 O O . ALA A 1 127 ? -9.674 -11.711 -1.145 1.00 77.88 127 ALA A O 1
ATOM 984 N N . PRO A 1 128 ? -8.872 -10.379 -2.779 1.00 80.06 128 PRO A N 1
ATOM 985 C CA . PRO A 1 128 ? -8.084 -9.538 -1.883 1.00 80.06 128 PRO A CA 1
ATOM 986 C C . PRO A 1 128 ? -8.964 -8.721 -0.922 1.00 80.06 128 PRO A C 1
ATOM 988 O O . PRO A 1 128 ? -10.195 -8.800 -0.911 1.00 80.06 128 PRO A O 1
ATOM 991 N N . VAL A 1 129 ? -8.306 -7.925 -0.084 1.00 90.56 129 VAL A N 1
ATOM 992 C CA . VAL A 1 129 ? -8.940 -6.869 0.717 1.00 90.56 129 VAL A CA 1
ATOM 993 C C . VAL A 1 129 ? -9.905 -6.008 -0.109 1.00 90.56 129 VAL A C 1
ATOM 995 O O . VAL A 1 129 ? -9.618 -5.724 -1.274 1.00 90.56 129 VAL A O 1
ATOM 998 N N . PRO A 1 130 ? -11.026 -5.555 0.480 1.00 91.00 130 PRO A N 1
ATOM 999 C CA . PRO A 1 130 ? -12.020 -4.733 -0.203 1.00 91.00 130 PRO A CA 1
ATOM 1000 C C . PRO A 1 130 ? -11.544 -3.279 -0.316 1.00 91.00 130 PRO A C 1
ATOM 1002 O O . PRO A 1 130 ? -12.056 -2.389 0.357 1.00 91.00 130 PRO A O 1
ATOM 1005 N N . VAL A 1 131 ? -10.536 -3.052 -1.150 1.00 94.12 131 VAL A N 1
ATOM 1006 C CA . VAL A 1 131 ? -10.077 -1.724 -1.557 1.00 94.12 131 VAL A CA 1
ATOM 1007 C C . VAL A 1 131 ? -10.061 -1.675 -3.074 1.00 94.12 131 VAL A C 1
ATOM 1009 O O . VAL A 1 131 ? -9.478 -2.549 -3.718 1.00 94.12 131 VAL A O 1
ATOM 1012 N N . ALA A 1 132 ? -10.728 -0.671 -3.633 1.00 93.88 132 ALA A N 1
ATOM 1013 C CA . ALA A 1 132 ? -10.727 -0.411 -5.060 1.00 93.88 132 ALA A CA 1
ATOM 1014 C C . ALA A 1 132 ? -9.640 0.611 -5.420 1.00 93.88 132 ALA A C 1
ATOM 1016 O O . ALA A 1 132 ? -9.199 1.393 -4.575 1.00 93.88 132 ALA A O 1
ATOM 1017 N N . PHE A 1 133 ? -9.210 0.620 -6.678 1.00 94.69 133 PHE A N 1
ATOM 1018 C CA . PHE A 1 133 ? -8.233 1.567 -7.212 1.00 94.69 133 PHE A CA 1
ATOM 1019 C C . PHE A 1 133 ? -8.664 3.018 -6.955 1.00 94.69 133 PHE A C 1
ATOM 1021 O O . PHE A 1 133 ? -7.856 3.854 -6.552 1.00 94.69 133 PHE A O 1
ATOM 1028 N N . GLU A 1 134 ? -9.951 3.296 -7.142 1.00 94.31 134 GLU A N 1
ATOM 1029 C CA . GLU A 1 134 ? -10.563 4.617 -7.024 1.00 94.31 134 GLU A CA 1
ATOM 1030 C C . GLU A 1 134 ? -10.503 5.166 -5.594 1.00 94.31 134 GLU A C 1
ATOM 1032 O O . GLU A 1 134 ? -10.351 6.373 -5.417 1.00 94.31 134 GLU A O 1
ATOM 1037 N N . ASP A 1 135 ? -10.556 4.290 -4.588 1.00 94.19 135 ASP A N 1
ATOM 1038 C CA . ASP A 1 135 ? -10.409 4.663 -3.179 1.00 94.19 135 ASP A CA 1
ATOM 1039 C C . ASP A 1 135 ? -8.933 4.693 -2.755 1.00 94.19 135 ASP A C 1
ATOM 1041 O O . ASP A 1 135 ? -8.493 5.553 -1.990 1.00 94.19 135 ASP A O 1
ATOM 1045 N N . PHE A 1 136 ? -8.140 3.758 -3.281 1.00 95.19 136 PHE A N 1
ATOM 1046 C CA . PHE A 1 136 ? -6.729 3.606 -2.953 1.00 95.19 136 PHE A CA 1
ATOM 1047 C C . PHE A 1 136 ? -5.897 4.828 -3.351 1.00 95.19 136 PHE A C 1
ATOM 1049 O O . PHE A 1 136 ? -5.049 5.291 -2.582 1.00 95.19 136 PHE A O 1
ATOM 1056 N N . MET A 1 137 ? -6.110 5.358 -4.558 1.00 91.94 137 MET A N 1
ATOM 1057 C CA . MET A 1 137 ? -5.264 6.432 -5.077 1.00 91.94 137 MET A CA 1
ATOM 1058 C C . MET A 1 137 ? -5.385 7.732 -4.262 1.00 91.94 137 MET A C 1
ATOM 1060 O O . MET A 1 137 ? -4.345 8.231 -3.828 1.00 91.94 137 MET A O 1
ATOM 1064 N N . PRO A 1 138 ? -6.587 8.263 -3.961 1.00 92.12 138 PRO A N 1
ATOM 1065 C CA . PRO A 1 138 ? -6.718 9.429 -3.087 1.00 92.12 138 PRO A CA 1
ATOM 1066 C C . PRO A 1 138 ? -6.164 9.187 -1.676 1.00 92.12 138 PRO A C 1
ATOM 1068 O O . PRO A 1 138 ? -5.517 10.067 -1.108 1.00 92.12 138 PRO A O 1
ATOM 1071 N N . ASP A 1 139 ? -6.361 7.984 -1.126 1.00 96.00 139 ASP A N 1
ATOM 1072 C CA . ASP A 1 139 ? -5.888 7.628 0.215 1.00 96.00 139 ASP A CA 1
ATOM 1073 C C . ASP A 1 139 ? -4.356 7.650 0.303 1.00 96.00 139 ASP A C 1
ATOM 1075 O O . ASP A 1 139 ? -3.780 8.227 1.230 1.00 96.00 139 ASP A O 1
ATOM 1079 N N . THR A 1 140 ? -3.676 7.085 -0.698 1.00 92.94 140 THR A N 1
ATOM 1080 C CA . THR A 1 140 ? -2.207 7.120 -0.768 1.00 92.94 140 THR A CA 1
ATOM 1081 C C . THR A 1 140 ? -1.664 8.526 -0.985 1.00 92.94 140 THR A C 1
ATOM 1083 O O . THR A 1 140 ? -0.685 8.900 -0.335 1.00 92.94 140 THR A O 1
ATOM 1086 N N . GLN A 1 141 ? -2.316 9.324 -1.836 1.00 90.12 141 GLN A N 1
ATOM 1087 C CA . GLN A 1 141 ? -1.948 10.721 -2.068 1.00 90.12 141 GLN A CA 1
ATOM 1088 C C . GLN A 1 141 ? -2.052 11.548 -0.789 1.00 90.12 141 GLN A C 1
ATOM 1090 O O . GLN A 1 141 ? -1.120 12.286 -0.473 1.00 90.12 141 GLN A O 1
ATOM 1095 N N . LYS A 1 142 ? -3.123 11.370 -0.006 1.00 91.88 142 LYS A N 1
ATOM 1096 C CA . LYS A 1 142 ? -3.292 12.062 1.276 1.00 91.88 142 LYS A CA 1
ATOM 1097 C C . LYS A 1 142 ? -2.145 11.767 2.246 1.00 91.88 142 LYS A C 1
ATOM 1099 O O . LYS A 1 142 ? -1.663 12.665 2.931 1.00 91.88 142 LYS A O 1
ATOM 1104 N N . ILE A 1 143 ? -1.687 10.516 2.314 1.00 94.00 143 ILE A N 1
ATOM 1105 C CA . ILE A 1 143 ? -0.584 10.150 3.214 1.00 94.00 143 ILE A CA 1
ATOM 1106 C C . ILE A 1 143 ? 0.755 10.697 2.703 1.00 94.00 143 ILE A C 1
ATOM 1108 O O . ILE A 1 143 ? 1.559 11.182 3.499 1.00 94.00 143 ILE A O 1
ATOM 1112 N N . GLY A 1 144 ? 0.987 10.656 1.389 1.00 89.44 144 GLY A N 1
ATOM 1113 C CA . GLY A 1 144 ? 2.212 11.157 0.760 1.00 89.44 144 GLY A CA 1
ATOM 1114 C C . GLY A 1 144 ? 2.297 12.684 0.647 1.00 89.44 144 GLY A C 1
ATOM 1115 O O . GLY A 1 144 ? 3.362 13.212 0.336 1.00 89.44 144 GLY A O 1
ATOM 1116 N N . GLU A 1 145 ? 1.210 13.416 0.902 1.00 87.31 145 GLU A N 1
ATOM 1117 C CA . GLU A 1 145 ? 1.135 14.855 0.647 1.00 87.31 145 GLU A CA 1
ATOM 1118 C C . GLU A 1 145 ? 2.208 15.649 1.410 1.00 87.31 145 GLU A C 1
ATOM 1120 O O . GLU A 1 145 ? 2.178 15.782 2.637 1.00 87.31 145 GLU A O 1
ATOM 1125 N N . GLY A 1 146 ? 3.159 16.220 0.667 1.00 81.81 146 GLY A N 1
ATOM 1126 C CA . GLY A 1 146 ? 4.261 17.000 1.228 1.00 81.81 146 GLY A CA 1
ATOM 1127 C C . GLY A 1 146 ? 5.281 16.174 2.020 1.00 81.81 146 GLY A C 1
ATOM 1128 O O . GLY A 1 146 ? 6.076 16.761 2.751 1.00 81.81 146 GLY A O 1
ATOM 1129 N N . VAL A 1 147 ? 5.260 14.842 1.904 1.00 81.88 147 VAL A N 1
ATOM 1130 C CA . VAL A 1 147 ? 6.292 13.960 2.459 1.00 81.88 147 VAL A CA 1
ATOM 1131 C C . VAL A 1 147 ? 7.423 13.835 1.448 1.00 81.88 147 VAL A C 1
ATOM 1133 O O . VAL A 1 147 ? 7.216 13.436 0.306 1.00 81.88 147 VAL A O 1
ATOM 1136 N N . VAL A 1 148 ? 8.637 14.142 1.893 1.00 73.12 148 VAL A N 1
ATOM 1137 C CA . VAL A 1 148 ? 9.869 13.845 1.161 1.00 73.12 148 VAL A CA 1
ATOM 1138 C C . VAL A 1 148 ? 10.781 13.117 2.121 1.00 73.12 148 VAL A C 1
ATOM 1140 O O . VAL A 1 148 ? 11.163 13.689 3.133 1.00 73.12 148 VAL A O 1
ATOM 1143 N N . VAL A 1 149 ? 11.104 11.863 1.830 1.00 73.31 149 VAL A N 1
ATOM 1144 C CA . VAL A 1 149 ? 11.951 11.042 2.701 1.00 73.31 149 VAL A CA 1
ATOM 1145 C C . VAL A 1 149 ? 13.389 11.578 2.695 1.00 73.31 149 VAL A C 1
ATOM 1147 O O . VAL A 1 149 ? 13.937 11.853 1.631 1.00 73.31 149 VAL A O 1
ATOM 1150 N N . GLY A 1 150 ? 14.000 11.743 3.875 1.00 73.88 150 GLY A N 1
ATOM 1151 C CA . GLY A 1 150 ? 15.390 12.197 4.029 1.00 73.88 150 GLY A CA 1
ATOM 1152 C C . GLY A 1 150 ? 15.576 13.529 4.773 1.00 73.88 150 GLY A C 1
ATOM 1153 O O . GLY A 1 150 ? 16.247 13.543 5.805 1.00 73.88 150 GLY A O 1
ATOM 1154 N N . PRO A 1 151 ? 15.024 14.662 4.293 1.00 73.56 151 PRO A N 1
ATOM 1155 C CA . PRO A 1 151 ? 15.152 15.949 4.974 1.00 73.56 151 PRO A CA 1
ATOM 1156 C C . PRO A 1 151 ? 14.510 15.968 6.366 1.00 73.56 151 PRO A C 1
ATOM 1158 O O . PRO A 1 151 ? 13.429 15.430 6.563 1.00 73.56 151 PRO A O 1
ATOM 1161 N N . ALA A 1 152 ? 15.132 16.659 7.325 1.00 84.56 152 ALA A N 1
ATOM 1162 C CA . ALA A 1 152 ? 14.630 16.753 8.698 1.00 84.56 152 ALA A CA 1
ATOM 1163 C C . ALA A 1 152 ? 13.141 17.156 8.764 1.00 84.56 152 ALA A C 1
ATOM 1165 O O . ALA A 1 152 ? 12.727 18.124 8.125 1.00 84.56 152 ALA A O 1
ATOM 1166 N N . GLY A 1 153 ? 12.354 16.438 9.571 1.00 87.19 153 GLY A N 1
ATOM 1167 C CA . GLY A 1 153 ? 10.920 16.697 9.739 1.00 87.19 153 GLY A CA 1
ATOM 1168 C C . GLY A 1 153 ? 10.002 15.786 8.915 1.00 87.19 153 GLY A C 1
ATOM 1169 O O . GLY A 1 153 ? 8.780 15.839 9.091 1.00 87.19 153 GLY A O 1
ATOM 1170 N N . TRP A 1 154 ? 10.552 14.968 8.011 1.00 83.50 154 TRP A N 1
ATOM 1171 C CA . TRP A 1 154 ? 9.747 14.145 7.109 1.00 83.50 154 TRP A CA 1
ATOM 1172 C C . TRP A 1 154 ? 8.966 13.047 7.828 1.00 83.50 154 TRP A C 1
ATOM 1174 O O . TRP A 1 154 ? 7.805 12.818 7.489 1.00 83.50 154 TRP A O 1
ATOM 1184 N N . GLU A 1 155 ? 9.548 12.411 8.849 1.00 89.00 155 GLU A N 1
ATOM 1185 C CA . GLU A 1 155 ? 8.869 11.384 9.639 1.00 89.00 155 GLU A CA 1
ATOM 1186 C C . GLU A 1 155 ? 7.671 11.978 10.381 1.00 89.00 155 GLU A C 1
ATOM 1188 O O . GLU A 1 155 ? 6.593 11.389 10.389 1.00 89.00 155 GLU A O 1
ATOM 1193 N N . GLN A 1 156 ? 7.826 13.174 10.960 1.00 93.62 156 GLN A N 1
ATOM 1194 C CA . GLN A 1 156 ? 6.747 13.864 11.668 1.00 93.62 156 GLN A CA 1
ATOM 1195 C C . GLN A 1 156 ? 5.628 14.275 10.709 1.00 93.62 156 GLN A C 1
ATOM 1197 O O . GLN A 1 156 ? 4.453 14.146 11.049 1.00 93.62 156 GLN A O 1
ATOM 1202 N N . LYS A 1 157 ? 5.973 14.747 9.504 1.00 93.50 157 LYS A N 1
ATOM 1203 C CA . LYS A 1 157 ? 4.989 15.080 8.468 1.00 93.50 157 LYS A CA 1
ATOM 1204 C C . LYS A 1 157 ? 4.230 13.837 7.998 1.00 93.50 157 LYS A C 1
ATOM 1206 O O . LYS A 1 157 ? 3.003 13.873 7.931 1.00 93.50 157 LYS A O 1
ATOM 1211 N N . LEU A 1 158 ? 4.936 12.741 7.730 1.00 92.12 158 LEU A N 1
ATOM 1212 C CA . LEU A 1 158 ? 4.334 11.462 7.355 1.00 92.12 158 LEU A CA 1
ATOM 1213 C C . LEU A 1 158 ? 3.399 10.943 8.452 1.00 92.12 158 LEU A C 1
ATOM 1215 O O . LEU A 1 158 ? 2.267 10.556 8.172 1.00 92.12 158 LEU A O 1
ATOM 1219 N N . GLU A 1 159 ? 3.844 10.982 9.703 1.00 96.50 159 GLU A N 1
ATOM 1220 C CA . GLU A 1 159 ? 3.057 10.542 10.850 1.00 96.50 159 GLU A CA 1
ATOM 1221 C C . GLU A 1 159 ? 1.809 11.415 11.057 1.00 96.50 159 GLU A C 1
ATOM 1223 O O . GLU A 1 159 ? 0.709 10.904 11.271 1.00 96.50 159 GLU A O 1
ATOM 1228 N N . ALA A 1 160 ? 1.932 12.737 10.907 1.00 97.38 160 ALA A N 1
ATOM 1229 C CA . ALA A 1 160 ? 0.789 13.647 10.930 1.00 97.38 160 ALA A CA 1
ATOM 1230 C C . ALA A 1 160 ? -0.219 13.333 9.809 1.00 97.38 160 ALA A C 1
ATOM 1232 O O . ALA A 1 160 ? -1.428 13.296 10.059 1.00 97.38 160 ALA A O 1
ATOM 1233 N N . ASN A 1 161 ? 0.265 13.050 8.596 1.00 97.50 161 ASN A N 1
ATOM 1234 C CA . ASN A 1 161 ? -0.587 12.671 7.473 1.00 97.50 161 ASN A CA 1
ATOM 1235 C C . ASN A 1 161 ? -1.296 11.329 7.725 1.00 97.50 161 ASN A C 1
ATOM 1237 O O . ASN A 1 161 ? -2.504 11.237 7.505 1.00 97.50 161 ASN A O 1
ATOM 1241 N N . LYS A 1 162 ? -0.595 10.310 8.249 1.00 98.31 162 LYS A N 1
ATOM 1242 C CA . LYS A 1 162 ? -1.197 9.022 8.643 1.00 98.31 162 LYS A CA 1
ATOM 1243 C C . LYS A 1 162 ? -2.286 9.199 9.698 1.00 98.31 162 LYS A C 1
ATOM 1245 O O . LYS A 1 162 ? -3.348 8.596 9.574 1.00 98.31 162 LYS A O 1
ATOM 1250 N N . ASN A 1 163 ? -2.058 10.045 10.704 1.00 98.12 163 ASN A N 1
ATOM 1251 C CA . ASN A 1 163 ? -3.051 10.333 11.741 1.00 98.12 163 ASN A CA 1
ATOM 1252 C C . ASN A 1 163 ? -4.293 11.030 11.168 1.00 98.12 163 ASN A C 1
ATOM 1254 O O . ASN A 1 163 ? -5.416 10.637 11.481 1.00 98.12 163 ASN A O 1
ATOM 1258 N N . SER A 1 164 ? -4.110 12.013 10.279 1.00 98.12 164 SER A N 1
ATOM 1259 C CA . SER A 1 164 ? -5.229 12.659 9.580 1.00 98.12 164 SER A CA 1
ATOM 1260 C C . SER A 1 164 ? -5.980 11.681 8.673 1.00 98.12 164 SER A C 1
ATOM 1262 O O . SER A 1 164 ? -7.208 11.695 8.619 1.00 98.12 164 SER A O 1
ATOM 1264 N N . PHE A 1 165 ? -5.266 10.816 7.956 1.00 98.25 165 PHE A N 1
ATOM 1265 C CA . PHE A 1 165 ? -5.877 9.769 7.147 1.00 98.25 165 PHE A CA 1
ATOM 1266 C C . PHE A 1 165 ? -6.695 8.796 8.004 1.00 98.25 165 PHE A C 1
ATOM 1268 O O . PHE A 1 165 ? -7.857 8.558 7.691 1.00 98.25 165 PHE A O 1
ATOM 1275 N N . ALA A 1 166 ? -6.132 8.280 9.099 1.00 98.62 166 ALA A N 1
ATOM 1276 C CA . ALA A 1 166 ? -6.818 7.341 9.980 1.00 98.62 166 ALA A CA 1
ATOM 1277 C C . ALA A 1 166 ? -8.091 7.947 10.589 1.00 98.62 166 ALA A C 1
ATOM 1279 O O . ALA A 1 166 ? -9.108 7.261 10.666 1.00 98.62 166 ALA A O 1
ATOM 1280 N N . LEU A 1 167 ? -8.060 9.230 10.970 1.00 98.12 167 LEU A N 1
ATOM 1281 C CA . LEU A 1 167 ? -9.226 9.946 11.494 1.00 98.12 167 LEU A CA 1
ATOM 1282 C C . LEU A 1 167 ? -10.353 10.059 10.458 1.00 98.12 167 LEU A C 1
ATOM 1284 O O . LEU A 1 167 ? -11.507 9.745 10.757 1.00 98.12 167 LEU A O 1
ATOM 1288 N N . ASP A 1 168 ? -10.023 10.456 9.230 1.00 97.75 168 ASP A N 1
ATOM 1289 C CA . ASP A 1 168 ? -10.998 10.508 8.138 1.00 97.75 168 ASP A CA 1
ATOM 1290 C C . ASP A 1 168 ? -11.534 9.113 7.810 1.00 97.75 168 ASP A C 1
ATOM 1292 O O . ASP A 1 168 ? -12.729 8.944 7.580 1.00 97.75 168 ASP A O 1
ATOM 1296 N N . PHE A 1 169 ? -10.662 8.104 7.819 1.00 97.88 169 PHE A N 1
ATOM 1297 C CA . PHE A 1 169 ? -11.008 6.725 7.502 1.00 97.88 169 PHE A CA 1
ATOM 1298 C C . PHE A 1 169 ? -12.067 6.167 8.456 1.00 97.88 169 PHE A C 1
ATOM 1300 O O . PHE A 1 169 ? -13.087 5.648 8.003 1.00 97.88 169 PHE A O 1
ATOM 1307 N N . VAL A 1 170 ? -11.879 6.324 9.771 1.00 97.75 170 VAL A N 1
ATOM 1308 C CA . VAL A 1 170 ? -12.860 5.851 10.766 1.00 97.75 170 VAL A CA 1
ATOM 1309 C C . VAL A 1 170 ? -14.153 6.675 10.782 1.00 97.75 170 VAL A C 1
ATOM 1311 O O . VAL A 1 170 ? -15.147 6.242 11.360 1.00 97.75 170 VAL A O 1
ATOM 1314 N N . SER A 1 171 ? -14.154 7.846 10.138 1.00 96.00 171 SER A N 1
ATOM 1315 C CA . SER A 1 171 ? -15.338 8.697 9.967 1.00 96.00 171 SER A CA 1
ATOM 1316 C C . SER A 1 171 ? -16.197 8.295 8.760 1.00 96.00 171 SER A C 1
ATOM 1318 O O . SER A 1 171 ? -17.294 8.827 8.585 1.00 96.00 171 SER A O 1
ATOM 1320 N N . ARG A 1 172 ? -15.725 7.379 7.901 1.00 95.69 172 ARG A N 1
ATOM 1321 C CA . ARG A 1 172 ? -16.451 6.956 6.692 1.00 95.69 172 ARG A CA 1
ATOM 1322 C C . ARG A 1 172 ? -17.738 6.210 7.047 1.00 95.69 172 ARG A C 1
ATOM 1324 O O . ARG A 1 172 ? -17.788 5.421 7.993 1.00 95.69 172 ARG A O 1
ATOM 1331 N N . LEU A 1 173 ? -18.773 6.392 6.226 1.00 94.50 173 LEU A N 1
ATOM 1332 C CA . LEU A 1 173 ? -20.049 5.684 6.395 1.00 94.50 173 LEU A CA 1
ATOM 1333 C C . LEU A 1 173 ? -19.871 4.162 6.295 1.00 94.50 173 LEU A C 1
ATOM 1335 O O . LEU A 1 173 ? -20.433 3.424 7.098 1.00 94.50 173 LEU A O 1
ATOM 1339 N N . ASP A 1 174 ? -19.029 3.685 5.375 1.00 92.12 174 ASP A N 1
ATOM 1340 C CA . ASP A 1 174 ? -18.743 2.252 5.241 1.00 92.12 174 ASP A CA 1
ATOM 1341 C C . ASP A 1 174 ? -18.001 1.650 6.435 1.00 92.12 174 ASP A C 1
ATOM 1343 O O . ASP A 1 174 ? -18.153 0.458 6.705 1.00 92.12 174 ASP A O 1
ATOM 1347 N N . PHE A 1 175 ? -17.243 2.462 7.173 1.00 94.56 175 PHE A N 1
ATOM 1348 C CA . PHE A 1 175 ? -16.589 2.031 8.403 1.00 94.56 175 PHE A CA 1
ATOM 1349 C C . PHE A 1 175 ? -17.604 1.880 9.541 1.00 94.56 175 PHE A C 1
ATOM 1351 O O . PHE A 1 175 ? -17.584 0.902 10.288 1.00 94.56 175 PHE A O 1
ATOM 1358 N N . THR A 1 176 ? -18.525 2.838 9.646 1.00 92.50 176 THR A N 1
ATOM 1359 C CA . THR A 1 176 ? -19.481 2.953 10.756 1.00 92.50 176 THR A CA 1
ATOM 1360 C C . THR A 1 176 ? -20.799 2.208 10.532 1.00 92.50 176 THR A C 1
ATOM 1362 O O . THR A 1 176 ?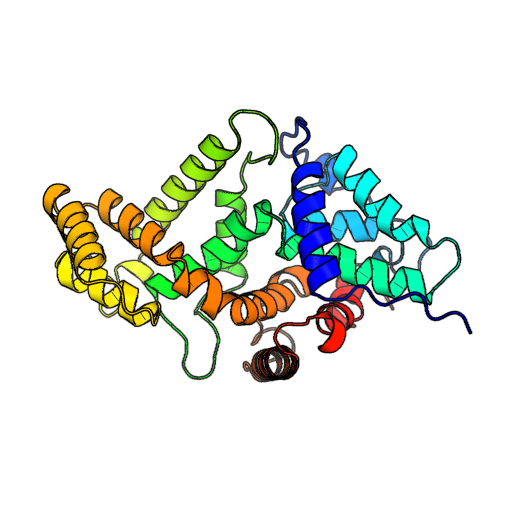 -21.607 2.120 11.456 1.00 92.50 176 THR A O 1
ATOM 1365 N N . LYS A 1 177 ? -21.037 1.634 9.344 1.00 89.94 177 LYS A N 1
ATOM 1366 C CA . LYS A 1 177 ? -22.267 0.881 9.056 1.00 89.94 177 LYS A CA 1
ATOM 1367 C C . LYS A 1 177 ? -22.423 -0.361 9.938 1.00 89.94 177 LYS A C 1
ATOM 1369 O O . LYS A 1 177 ? -21.455 -1.015 10.335 1.00 89.94 177 LYS A O 1
ATOM 1374 N N . ALA A 1 178 ? -23.677 -0.735 10.185 1.00 69.69 178 ALA A N 1
ATOM 1375 C CA . ALA A 1 178 ? -24.013 -1.970 10.882 1.00 69.69 178 ALA A CA 1
ATOM 1376 C C . ALA A 1 178 ? -23.382 -3.187 10.173 1.00 69.69 178 ALA A C 1
ATOM 1378 O O . ALA A 1 178 ? -23.487 -3.333 8.957 1.00 69.69 178 ALA A O 1
ATOM 1379 N N . GLY A 1 179 ? -22.704 -4.048 10.938 1.00 74.06 179 GLY A N 1
ATOM 1380 C CA . GLY A 1 179 ? -21.946 -5.195 10.417 1.00 74.06 179 GLY A CA 1
ATOM 1381 C C . GLY A 1 179 ? -20.466 -4.919 10.110 1.00 74.06 179 GLY A C 1
ATOM 1382 O O . GLY A 1 179 ? -19.713 -5.878 9.930 1.00 74.06 179 GLY A O 1
ATOM 1383 N N . ALA A 1 180 ? -20.035 -3.651 10.108 1.00 88.50 180 ALA A N 1
ATOM 1384 C CA . ALA A 1 180 ? -18.628 -3.250 10.052 1.00 88.50 180 ALA A CA 1
ATOM 1385 C C . ALA A 1 180 ? -18.100 -2.912 11.463 1.00 88.50 180 ALA A C 1
ATOM 1387 O O . ALA A 1 180 ?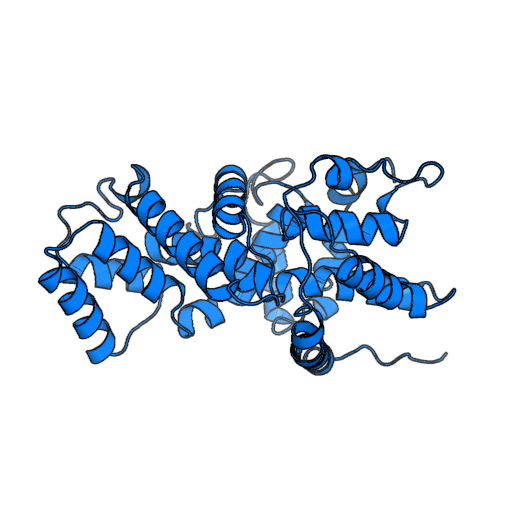 -18.003 -3.809 12.305 1.00 88.50 180 ALA A O 1
ATOM 1388 N N . LEU A 1 181 ? -17.770 -1.644 11.735 1.00 94.75 181 LEU A N 1
ATOM 1389 C CA . LEU A 1 181 ? -17.204 -1.162 13.002 1.00 94.75 181 LEU A CA 1
ATOM 1390 C C . LEU A 1 181 ? -18.017 0.027 13.563 1.00 94.75 181 LEU A C 1
ATOM 1392 O O . LEU A 1 181 ? -17.489 1.135 13.714 1.00 94.75 181 LEU A O 1
ATOM 1396 N N . PRO A 1 182 ? -19.309 -0.176 13.887 1.00 93.94 182 PRO A N 1
ATOM 1397 C CA . PRO A 1 182 ? -20.206 0.908 14.274 1.00 93.94 182 PRO A CA 1
ATOM 1398 C C . PRO A 1 182 ? -19.794 1.589 15.599 1.00 93.94 182 PRO A C 1
ATOM 1400 O O . PRO A 1 182 ? -19.070 0.996 16.420 1.00 93.94 182 PRO A O 1
ATOM 1403 N N . PRO A 1 183 ? -20.192 2.857 15.825 1.00 91.69 183 PRO A N 1
ATOM 1404 C CA . PRO A 1 183 ? -19.790 3.634 17.002 1.00 91.69 183 PRO A CA 1
ATOM 1405 C C . PRO A 1 183 ? -20.261 3.021 18.332 1.00 91.69 183 PRO A C 1
ATOM 1407 O O . PRO A 1 183 ? -19.634 3.249 19.363 1.00 91.69 183 PRO A O 1
ATOM 1410 N N . GLU A 1 184 ? -21.286 2.170 18.312 1.00 92.56 184 GLU A N 1
ATOM 1411 C CA . GLU A 1 184 ? -21.832 1.483 19.486 1.00 92.56 184 GLU A CA 1
ATOM 1412 C C . GLU A 1 184 ? -20.977 0.295 19.958 1.00 92.56 184 GLU A C 1
ATOM 1414 O O . GLU A 1 184 ? -21.194 -0.209 21.061 1.00 92.56 184 GLU A O 1
ATOM 1419 N N . LEU A 1 185 ? -20.003 -0.173 19.160 1.00 96.69 185 LEU A N 1
ATOM 1420 C CA . LEU A 1 185 ? -19.095 -1.235 19.606 1.00 96.69 185 LEU A CA 1
ATOM 1421 C C . LEU A 1 185 ? -18.350 -0.816 20.876 1.00 96.69 185 LEU A C 1
ATOM 1423 O O . LEU A 1 185 ? -17.753 0.262 20.938 1.00 96.69 185 LEU A O 1
ATOM 1427 N N . SER A 1 186 ? -18.320 -1.707 21.867 1.00 98.06 186 SER A N 1
ATOM 1428 C CA . SER A 1 186 ? -17.470 -1.521 23.041 1.00 98.06 186 SER A CA 1
ATOM 1429 C C . SER A 1 186 ? -15.986 -1.502 22.639 1.00 98.06 186 SER A C 1
ATOM 1431 O O . SER A 1 186 ? -15.624 -2.107 21.625 1.00 98.06 186 SER A O 1
ATOM 1433 N N . PRO A 1 187 ? -15.104 -0.873 23.440 1.00 98.62 187 PRO A N 1
ATOM 1434 C CA . PRO A 1 187 ? -13.657 -0.917 23.223 1.00 98.62 187 PRO A CA 1
ATOM 1435 C C . PRO A 1 187 ? -13.109 -2.326 22.944 1.00 98.62 187 PRO A C 1
ATOM 1437 O O . PRO A 1 187 ? -12.374 -2.526 21.982 1.00 98.62 187 PRO A O 1
ATOM 1440 N N . GLY A 1 188 ? -13.533 -3.318 23.737 1.00 98.62 188 GLY A N 1
ATOM 1441 C CA . GLY A 1 188 ? -13.146 -4.720 23.551 1.00 98.62 188 GLY A CA 1
ATOM 1442 C C . GLY A 1 188 ? -13.602 -5.295 22.212 1.00 98.62 188 GLY A C 1
ATOM 1443 O O . GLY A 1 188 ? -12.787 -5.835 21.470 1.00 98.62 188 GLY A O 1
ATOM 1444 N N . ALA A 1 189 ? -14.882 -5.124 21.868 1.00 98.44 189 ALA A N 1
ATOM 1445 C CA . ALA A 1 189 ? -15.434 -5.649 20.620 1.00 98.44 189 ALA A CA 1
ATOM 1446 C C . ALA A 1 189 ? -14.805 -4.997 19.377 1.00 98.44 189 ALA A C 1
ATOM 1448 O O . ALA A 1 189 ? -14.620 -5.664 18.362 1.00 98.44 189 ALA A O 1
ATOM 1449 N N . PHE A 1 190 ? -14.457 -3.708 19.458 1.00 98.62 190 PHE A N 1
ATOM 1450 C CA . PHE A 1 190 ? -13.748 -3.002 18.394 1.00 98.62 190 PHE A CA 1
ATOM 1451 C C . PHE A 1 190 ? -12.353 -3.602 18.160 1.00 98.62 190 PHE A C 1
ATOM 1453 O O . PHE A 1 190 ? -12.045 -3.992 17.035 1.00 98.62 190 PHE A O 1
ATOM 1460 N N . VAL A 1 191 ? -11.545 -3.753 19.218 1.00 98.75 191 VAL A N 1
ATOM 1461 C CA . VAL A 1 191 ? -10.197 -4.350 19.133 1.00 98.75 191 VAL A CA 1
ATOM 1462 C C . VAL A 1 191 ? -10.257 -5.784 18.600 1.00 98.75 191 VAL A C 1
ATOM 1464 O O . VAL A 1 191 ? -9.532 -6.123 17.665 1.00 98.75 191 VAL A O 1
ATOM 1467 N N . ASP A 1 192 ? -11.164 -6.608 19.131 1.00 98.56 192 ASP A N 1
ATOM 1468 C CA . ASP A 1 192 ? -11.324 -8.004 18.704 1.00 98.56 192 ASP A CA 1
ATOM 1469 C C . ASP A 1 192 ? -11.699 -8.113 17.227 1.00 98.56 192 ASP A C 1
ATOM 1471 O O . ASP A 1 192 ? -11.163 -8.952 16.499 1.00 98.56 192 ASP A O 1
ATOM 1475 N N . LYS A 1 193 ? -12.594 -7.237 16.756 1.00 98.19 193 LYS A N 1
ATOM 1476 C CA . LYS A 1 193 ? -13.016 -7.216 15.357 1.00 98.19 193 LYS A CA 1
ATOM 1477 C C . LYS A 1 193 ? -11.869 -6.828 14.425 1.00 98.19 193 LYS A C 1
ATOM 1479 O O . LYS A 1 193 ? -11.715 -7.469 13.386 1.00 98.19 193 LYS A O 1
ATOM 1484 N N . LEU A 1 194 ? -11.054 -5.837 14.794 1.00 98.62 194 LEU A N 1
ATOM 1485 C CA . LEU A 1 194 ? -9.884 -5.436 14.008 1.00 98.62 194 LEU A CA 1
ATOM 1486 C C . LEU A 1 194 ? -8.870 -6.576 13.872 1.00 98.62 194 LEU A C 1
ATOM 1488 O O . LEU A 1 194 ? -8.426 -6.869 12.764 1.00 98.62 194 LEU A O 1
ATOM 1492 N N . PHE A 1 195 ? -8.546 -7.263 14.970 1.00 98.56 195 PHE A N 1
ATOM 1493 C CA . PHE A 1 195 ? -7.630 -8.406 14.938 1.00 98.56 195 PHE A CA 1
ATOM 1494 C C . PHE A 1 195 ? -8.201 -9.603 14.171 1.00 98.56 195 PHE A C 1
ATOM 1496 O O . PHE A 1 195 ? -7.479 -10.236 13.397 1.00 98.56 195 PHE A O 1
ATOM 1503 N N . ALA A 1 196 ? -9.505 -9.867 14.293 1.00 97.50 196 ALA A N 1
ATOM 1504 C CA . ALA A 1 196 ? -10.180 -10.898 13.510 1.00 97.50 196 ALA A CA 1
ATOM 1505 C C . ALA A 1 196 ? -10.130 -10.605 12.001 1.00 97.50 196 ALA A C 1
ATOM 1507 O O . ALA A 1 196 ? -9.790 -11.483 11.209 1.00 97.50 196 ALA A O 1
ATOM 1508 N N . ASN A 1 197 ? -10.411 -9.366 11.593 1.00 96.75 197 ASN A N 1
ATOM 1509 C CA . ASN A 1 197 ? -10.306 -8.926 10.200 1.00 96.75 197 ASN A CA 1
ATOM 1510 C C . ASN A 1 197 ? -8.860 -9.004 9.684 1.00 96.75 197 ASN A C 1
ATOM 1512 O O . ASN A 1 197 ? -8.604 -9.494 8.575 1.00 96.75 197 ASN A O 1
ATOM 1516 N N . ALA A 1 198 ? -7.914 -8.556 10.514 1.00 96.81 198 ALA A N 1
ATOM 1517 C CA . ALA A 1 198 ? -6.490 -8.649 10.248 1.00 96.81 198 ALA A CA 1
ATOM 1518 C C . ALA A 1 198 ? -6.022 -10.107 10.159 1.00 96.81 198 ALA A C 1
ATOM 1520 O O . ALA A 1 198 ? -5.036 -10.360 9.487 1.00 96.81 198 ALA A O 1
ATOM 1521 N N . GLY A 1 199 ? -6.709 -11.076 10.769 1.00 96.31 199 GLY A N 1
ATOM 1522 C CA . GLY A 1 199 ? -6.234 -12.460 10.849 1.00 96.31 199 GLY A CA 1
ATOM 1523 C C . GLY A 1 199 ? -4.992 -12.599 11.733 1.00 96.31 199 GLY A C 1
ATOM 1524 O O . GLY A 1 199 ? -4.155 -13.462 11.491 1.00 96.31 199 GLY A O 1
ATOM 1525 N N . VAL A 1 200 ? -4.858 -11.723 12.730 1.00 97.50 200 VAL A N 1
ATOM 1526 C CA . VAL A 1 200 ? -3.727 -11.677 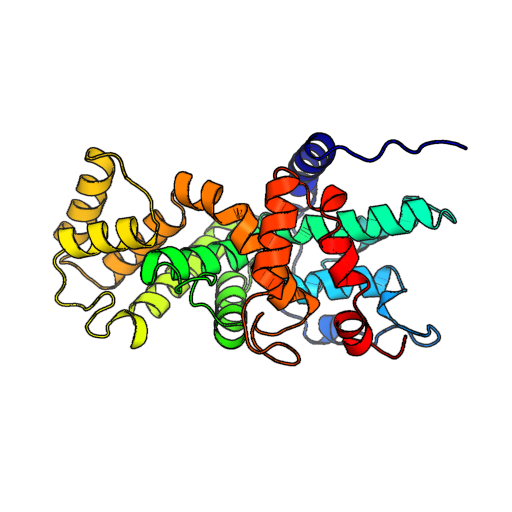13.659 1.00 97.50 200 VAL A CA 1
ATOM 1527 C C . VAL A 1 200 ? -4.232 -11.984 15.061 1.00 97.50 200 VAL A C 1
ATOM 1529 O O . VAL A 1 200 ? -5.190 -11.372 15.520 1.00 97.50 200 VAL A O 1
ATOM 1532 N N . THR A 1 201 ? -3.553 -12.889 15.762 1.00 97.81 201 THR A N 1
ATOM 1533 C CA . THR A 1 201 ? -3.784 -13.129 17.192 1.00 97.81 201 THR A CA 1
ATOM 1534 C C . THR A 1 201 ? -2.791 -12.290 18.003 1.00 97.81 201 THR A C 1
ATOM 1536 O O . THR A 1 201 ? -1.597 -12.601 17.960 1.00 97.81 201 THR A O 1
ATOM 1539 N N . PRO A 1 202 ? -3.232 -11.237 18.717 1.00 97.44 202 PRO A N 1
ATOM 1540 C CA . PRO A 1 202 ? -2.343 -10.414 19.535 1.00 97.44 202 PRO A CA 1
ATOM 1541 C C . PRO A 1 202 ? -1.942 -11.123 20.828 1.00 97.44 202 PRO A C 1
ATOM 1543 O O . PRO A 1 202 ? -2.603 -12.062 21.282 1.00 97.44 202 PRO A O 1
ATOM 1546 N N . ALA A 1 203 ? -0.891 -10.621 21.478 1.00 97.94 203 ALA A N 1
ATOM 1547 C CA . ALA A 1 203 ? -0.650 -10.966 22.874 1.00 97.94 203 ALA A CA 1
ATOM 1548 C C . ALA A 1 203 ? -1.778 -10.399 23.757 1.00 97.94 203 ALA A C 1
ATOM 1550 O O . ALA A 1 203 ? -2.285 -9.307 23.501 1.00 97.94 203 ALA A O 1
ATOM 1551 N N . GLN A 1 204 ? -2.142 -11.094 24.841 1.00 98.00 204 GLN A N 1
ATOM 1552 C CA . GLN A 1 204 ? -3.213 -10.622 25.734 1.00 98.00 204 GLN A CA 1
ATOM 1553 C C . GLN A 1 204 ? -2.920 -9.217 26.287 1.00 98.00 204 GLN A C 1
ATOM 1555 O O . GLN A 1 204 ? -3.794 -8.358 26.283 1.00 98.00 204 GLN A O 1
ATOM 1560 N N . SER A 1 205 ? -1.671 -8.955 26.679 1.00 98.31 205 SER A N 1
ATOM 1561 C CA . SER A 1 205 ? -1.239 -7.647 27.184 1.00 98.31 205 SER A CA 1
ATOM 1562 C C . SER A 1 205 ? -1.355 -6.525 26.150 1.00 98.31 205 SER A C 1
ATOM 1564 O O . SER A 1 205 ? -1.648 -5.391 26.506 1.00 98.31 205 SER A O 1
ATOM 1566 N N . GLU A 1 206 ? -1.116 -6.831 24.874 1.00 98.31 206 GLU A N 1
ATOM 1567 C CA . GLU A 1 206 ? -1.248 -5.870 23.776 1.00 98.31 206 GLU A CA 1
ATOM 1568 C C . GLU A 1 206 ? -2.719 -5.540 23.527 1.00 98.31 206 GLU A C 1
ATOM 1570 O O . GLU A 1 206 ? -3.100 -4.371 23.471 1.00 98.31 206 GLU A O 1
ATOM 1575 N N . ARG A 1 207 ? -3.565 -6.574 23.454 1.00 98.56 207 ARG A N 1
ATOM 1576 C CA . ARG A 1 207 ? -5.013 -6.405 23.355 1.00 98.56 207 ARG A CA 1
ATOM 1577 C C . ARG A 1 207 ? -5.545 -5.537 24.498 1.00 98.56 207 ARG A C 1
ATOM 1579 O O . ARG A 1 207 ? -6.294 -4.595 24.248 1.00 98.56 207 ARG A O 1
ATOM 1586 N N . ASP A 1 208 ? -5.158 -5.840 25.735 1.00 98.75 208 ASP A N 1
ATOM 1587 C CA . ASP A 1 208 ? -5.630 -5.118 26.918 1.00 98.75 208 ASP A CA 1
ATOM 1588 C C . ASP A 1 208 ? -5.170 -3.652 26.916 1.00 98.75 208 ASP A C 1
ATOM 1590 O O . ASP A 1 208 ? -5.956 -2.773 27.273 1.00 98.75 208 ASP A O 1
ATOM 1594 N N . ALA A 1 209 ? -3.956 -3.362 26.432 1.00 98.81 209 ALA A N 1
ATOM 1595 C CA . ALA A 1 209 ? -3.461 -1.994 26.278 1.00 98.81 209 ALA A CA 1
ATOM 1596 C C . ALA A 1 209 ? -4.302 -1.173 25.281 1.00 98.81 209 ALA A C 1
ATOM 1598 O O . ALA A 1 209 ? -4.692 -0.047 25.591 1.00 98.81 209 ALA A O 1
ATOM 1599 N N . LEU A 1 210 ? -4.655 -1.743 24.123 1.00 98.81 210 LEU A N 1
ATOM 1600 C CA . LEU A 1 210 ? -5.502 -1.070 23.125 1.00 98.81 210 LEU A CA 1
ATOM 1601 C C . LEU A 1 210 ? -6.930 -0.838 23.646 1.00 98.81 210 LEU A C 1
ATOM 1603 O O . LEU A 1 210 ? -7.532 0.213 23.414 1.00 98.81 210 LEU A O 1
ATOM 1607 N N . VAL A 1 211 ? -7.478 -1.800 24.396 1.00 98.88 211 VAL A N 1
ATOM 1608 C CA . VAL A 1 211 ? -8.784 -1.648 25.058 1.00 98.88 211 VAL A CA 1
ATOM 1609 C C . VAL A 1 211 ? -8.732 -0.548 26.119 1.00 98.88 211 VAL A C 1
ATOM 1611 O O . VAL A 1 211 ? -9.676 0.242 26.229 1.00 98.88 211 VAL A O 1
ATOM 1614 N N . GLN A 1 212 ? -7.643 -0.469 26.886 1.00 98.81 212 GLN A N 1
ATOM 1615 C CA . GLN A 1 212 ? -7.435 0.578 27.880 1.00 98.81 212 GLN A CA 1
ATOM 1616 C C . GLN A 1 212 ? -7.310 1.960 27.227 1.00 98.81 212 GLN A C 1
ATOM 1618 O O . GLN A 1 212 ? -7.929 2.899 27.724 1.00 98.81 212 GLN A O 1
ATOM 1623 N N . GLU A 1 213 ? -6.587 2.085 26.109 1.00 98.62 213 GLU A N 1
ATOM 1624 C CA . GLU A 1 213 ? -6.473 3.330 25.334 1.00 98.62 213 GLU A CA 1
ATOM 1625 C C . GLU A 1 213 ? -7.854 3.848 24.913 1.00 98.62 213 GLU A C 1
ATOM 1627 O O . GLU A 1 213 ? -8.219 4.989 25.208 1.00 98.62 213 GLU A O 1
ATOM 1632 N N . LEU A 1 214 ? -8.667 2.983 24.299 1.00 98.69 214 LEU A N 1
ATOM 1633 C CA . LEU A 1 214 ? -10.035 3.321 23.905 1.00 98.69 214 LEU A CA 1
ATOM 1634 C C . LEU A 1 214 ? -10.897 3.688 25.111 1.00 98.69 214 LEU A C 1
ATOM 1636 O O . LEU A 1 214 ? -11.617 4.681 25.063 1.00 98.69 214 LEU A O 1
ATOM 1640 N N . THR A 1 215 ? -10.828 2.916 26.195 1.00 98.50 215 THR A N 1
ATOM 1641 C CA . THR A 1 215 ? -11.640 3.154 27.398 1.00 98.50 215 THR A CA 1
ATOM 1642 C C . THR A 1 215 ? -11.296 4.496 28.045 1.00 98.50 215 THR A C 1
ATOM 1644 O O . THR A 1 215 ? -12.196 5.280 28.335 1.00 98.50 215 THR A O 1
ATOM 1647 N N . ALA A 1 216 ? -10.005 4.797 28.214 1.00 98.56 216 ALA A N 1
ATOM 1648 C CA . ALA A 1 216 ? -9.530 6.055 28.790 1.00 98.56 216 ALA A CA 1
ATOM 1649 C C . ALA A 1 216 ? -9.922 7.274 27.939 1.00 98.56 216 ALA A C 1
ATOM 1651 O O . ALA A 1 216 ? -10.176 8.352 28.471 1.00 98.56 216 ALA A O 1
ATOM 1652 N N . ALA A 1 217 ? -10.016 7.090 26.622 1.00 98.19 217 ALA A N 1
ATOM 1653 C CA . ALA A 1 217 ? -10.426 8.114 25.672 1.00 98.19 217 ALA A CA 1
ATOM 1654 C C . ALA A 1 217 ? -11.935 8.090 25.351 1.00 98.19 217 ALA A C 1
ATOM 1656 O O . ALA A 1 217 ? -12.339 8.613 24.308 1.00 98.19 217 ALA A O 1
ATOM 1657 N N . ASN A 1 218 ? -12.765 7.472 26.206 1.00 97.44 218 ASN A N 1
ATOM 1658 C CA . ASN A 1 218 ? -14.222 7.352 26.049 1.00 97.44 218 ASN A CA 1
ATOM 1659 C C . ASN A 1 218 ? -14.664 6.817 24.674 1.00 97.44 218 ASN A C 1
ATOM 1661 O O . ASN A 1 218 ? -15.662 7.265 24.112 1.00 97.44 218 ASN A O 1
ATOM 1665 N N . ASN A 1 219 ? -13.901 5.875 24.115 1.00 96.94 219 ASN A N 1
ATOM 1666 C CA . ASN A 1 219 ? -14.109 5.279 22.793 1.00 96.94 219 ASN A CA 1
ATOM 1667 C C . ASN A 1 219 ? -14.247 6.325 21.668 1.00 96.94 219 ASN A C 1
ATOM 1669 O O . ASN A 1 219 ? -14.981 6.119 20.700 1.00 96.94 219 ASN A O 1
ATOM 1673 N N . SER A 1 220 ? -13.572 7.469 21.823 1.00 97.56 220 SER A N 1
ATOM 1674 C CA . SER A 1 220 ? -13.604 8.571 20.862 1.00 97.56 220 SER A CA 1
ATOM 1675 C C . SER A 1 220 ? -13.110 8.152 19.479 1.00 97.56 220 SER A C 1
ATOM 1677 O O . SER A 1 220 ? -12.342 7.200 19.310 1.00 97.56 220 SER A O 1
ATOM 1679 N N . ILE A 1 221 ? -13.514 8.921 18.469 1.00 97.00 221 ILE A N 1
ATOM 1680 C CA . ILE A 1 221 ? -13.105 8.692 17.085 1.00 97.00 221 ILE A CA 1
ATOM 1681 C C . ILE A 1 221 ? -11.579 8.781 16.909 1.00 97.00 221 ILE A C 1
ATOM 1683 O O . ILE A 1 221 ? -11.000 8.002 16.156 1.00 97.00 221 ILE A O 1
ATOM 1687 N N . GLN A 1 222 ? -10.909 9.649 17.674 1.00 98.25 222 GLN A N 1
ATOM 1688 C CA . GLN A 1 222 ? -9.451 9.768 17.691 1.00 98.25 222 GLN A CA 1
ATOM 1689 C C . GLN A 1 222 ? -8.784 8.493 18.220 1.00 98.25 222 GLN A C 1
ATOM 1691 O O . GLN A 1 222 ? -7.830 8.006 17.616 1.00 98.25 222 GLN A O 1
ATOM 1696 N N . ALA A 1 223 ? -9.302 7.917 19.308 1.00 98.38 223 ALA A N 1
ATOM 1697 C CA . ALA A 1 223 ? -8.766 6.675 19.857 1.00 98.38 223 ALA A CA 1
ATOM 1698 C C . ALA A 1 223 ? -9.023 5.479 18.927 1.00 98.38 223 ALA A C 1
ATOM 1700 O O . ALA A 1 223 ? -8.146 4.641 18.740 1.00 98.38 223 ALA A O 1
ATOM 1701 N N . ARG A 1 224 ? -10.182 5.431 18.256 1.00 98.62 224 ARG A N 1
ATOM 1702 C CA . ARG A 1 224 ? -10.465 4.414 17.227 1.00 98.62 224 ARG A CA 1
ATOM 1703 C C . ARG A 1 224 ? -9.519 4.507 16.033 1.00 98.62 224 ARG A C 1
ATOM 1705 O O . ARG A 1 224 ? -9.043 3.475 15.568 1.00 98.62 224 ARG A O 1
ATOM 1712 N N . ALA A 1 225 ? -9.226 5.720 15.564 1.00 98.69 225 ALA A N 1
ATOM 1713 C CA . ALA A 1 225 ? -8.246 5.955 14.505 1.00 98.69 225 ALA A CA 1
ATOM 1714 C C . ALA A 1 225 ? -6.842 5.487 14.919 1.00 98.69 225 ALA A C 1
ATOM 1716 O O . ALA A 1 225 ? -6.176 4.787 14.155 1.00 98.69 225 ALA A O 1
ATOM 1717 N N . SER A 1 226 ? -6.424 5.825 16.143 1.00 98.69 226 SER A N 1
ATOM 1718 C CA . SER A 1 226 ? -5.147 5.391 16.720 1.00 98.69 226 SER A CA 1
ATOM 1719 C C . SER A 1 226 ? -5.042 3.865 16.797 1.00 98.69 226 SER A C 1
ATOM 1721 O O . SER A 1 226 ? -4.101 3.286 16.256 1.00 98.69 226 SER A O 1
ATOM 1723 N N . VAL A 1 227 ? -6.036 3.194 17.387 1.00 98.81 227 VAL A N 1
ATOM 1724 C CA . VAL A 1 227 ? -6.039 1.730 17.525 1.00 98.81 227 VAL A CA 1
ATOM 1725 C C . VAL A 1 227 ? -6.094 1.027 16.167 1.00 98.81 227 VAL A C 1
ATOM 1727 O O . VAL A 1 227 ? -5.359 0.064 15.957 1.00 98.81 227 VAL A O 1
ATOM 1730 N N . LEU A 1 228 ? -6.896 1.514 15.211 1.00 98.81 228 LEU A N 1
ATOM 1731 C CA . LEU A 1 228 ? -6.908 0.968 13.848 1.00 98.81 228 LEU A CA 1
ATOM 1732 C C . LEU A 1 228 ? -5.521 1.051 13.200 1.00 98.81 228 LEU A C 1
ATOM 1734 O O . LEU A 1 228 ? -5.060 0.063 12.628 1.00 98.81 228 LEU A O 1
ATOM 1738 N N . LYS A 1 229 ? -4.845 2.199 13.322 1.00 98.62 229 LYS A N 1
ATOM 1739 C CA . LYS A 1 229 ? -3.485 2.388 12.807 1.00 98.62 229 LYS A CA 1
ATOM 174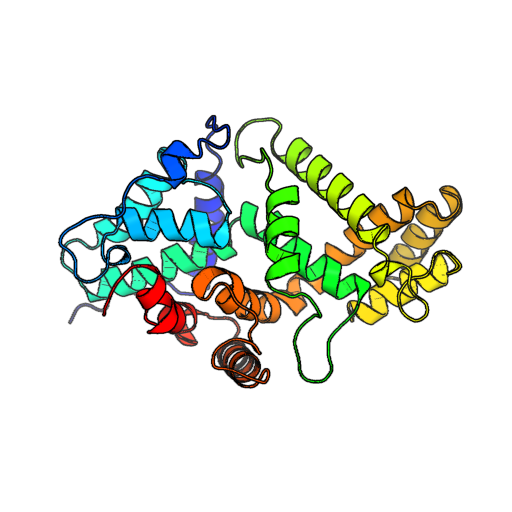0 C C . LYS A 1 229 ? -2.502 1.406 13.447 1.00 98.62 229 LYS A C 1
ATOM 1742 O O . LYS A 1 229 ? -1.761 0.747 12.725 1.00 98.62 229 LYS A O 1
ATOM 1747 N N . GLN A 1 230 ? -2.538 1.258 14.772 1.00 98.75 230 GLN A N 1
ATOM 1748 C CA . GLN A 1 230 ? -1.670 0.322 15.494 1.00 98.75 230 GLN A CA 1
ATOM 1749 C C . GLN A 1 230 ? -1.865 -1.126 15.013 1.00 98.75 230 GLN A C 1
ATOM 1751 O O . GLN A 1 230 ? -0.885 -1.817 14.739 1.00 98.75 230 GLN A O 1
ATOM 1756 N N . VAL A 1 231 ? -3.112 -1.571 14.807 1.00 98.75 231 VAL A N 1
ATOM 1757 C CA . VAL A 1 231 ? -3.390 -2.904 14.236 1.00 98.75 231 VAL A CA 1
ATOM 1758 C C . VAL A 1 231 ? -2.905 -3.004 12.783 1.00 98.75 231 VAL A C 1
ATOM 1760 O O . VAL A 1 231 ? -2.310 -4.013 12.404 1.00 98.75 231 VAL A O 1
ATOM 1763 N N . ALA A 1 232 ? -3.102 -1.962 11.967 1.00 98.50 232 ALA A N 1
ATOM 1764 C CA . ALA A 1 232 ? -2.645 -1.912 10.575 1.00 98.50 232 ALA A CA 1
ATOM 1765 C C . ALA A 1 232 ? -1.108 -1.940 10.432 1.00 98.50 232 ALA A C 1
ATOM 1767 O O . ALA A 1 232 ? -0.580 -2.386 9.410 1.00 98.50 232 ALA A O 1
ATOM 1768 N N . GLU A 1 233 ? -0.377 -1.472 11.441 1.00 97.75 233 GLU A N 1
ATOM 1769 C CA . GLU A 1 233 ? 1.090 -1.474 11.493 1.00 97.75 233 GLU A CA 1
ATOM 1770 C C . GLU A 1 233 ? 1.660 -2.669 12.267 1.00 97.75 233 GLU A C 1
ATOM 1772 O O . GLU A 1 233 ? 2.880 -2.841 12.332 1.00 97.75 233 GLU A O 1
ATOM 1777 N N . HIS A 1 234 ? 0.796 -3.544 12.793 1.00 98.31 234 HIS A N 1
ATOM 1778 C CA . HIS A 1 234 ? 1.214 -4.708 13.557 1.00 98.31 234 HIS A CA 1
ATOM 1779 C C . HIS A 1 234 ? 2.196 -5.583 12.748 1.00 98.31 234 HIS A C 1
ATOM 1781 O O . HIS A 1 234 ? 1.878 -5.994 11.623 1.00 98.31 234 HIS A O 1
ATOM 1787 N N . PRO A 1 235 ? 3.368 -5.963 13.300 1.00 96.25 235 PRO A N 1
ATOM 1788 C CA . PRO A 1 235 ? 4.408 -6.654 12.536 1.00 96.25 235 PRO A CA 1
ATOM 1789 C C . PRO A 1 235 ? 3.961 -7.967 11.883 1.00 96.25 235 PRO A C 1
ATOM 1791 O O . PRO A 1 235 ? 4.453 -8.321 10.811 1.00 96.25 235 PRO A O 1
ATOM 1794 N N . ALA A 1 236 ? 3.037 -8.711 12.504 1.00 97.06 236 ALA A N 1
ATOM 1795 C CA . ALA A 1 236 ? 2.489 -9.926 11.894 1.00 97.06 236 ALA A CA 1
ATOM 1796 C C . ALA A 1 236 ? 1.635 -9.616 10.655 1.00 97.06 236 ALA A C 1
ATOM 1798 O O . ALA A 1 236 ? 1.777 -10.303 9.644 1.00 97.06 236 ALA A O 1
ATOM 1799 N N . LEU A 1 237 ? 0.834 -8.545 10.703 1.00 97.00 237 LEU A N 1
ATOM 1800 C CA . LEU A 1 237 ? 0.013 -8.115 9.575 1.00 97.00 237 LEU A CA 1
ATOM 1801 C C . LEU A 1 237 ? 0.891 -7.632 8.416 1.00 97.00 237 LEU A C 1
ATOM 1803 O O . LEU A 1 237 ? 0.677 -8.016 7.269 1.00 97.00 237 LEU A O 1
ATOM 1807 N N . VAL A 1 238 ? 1.932 -6.848 8.721 1.00 93.81 238 VAL A N 1
ATOM 1808 C CA . VAL A 1 238 ? 2.922 -6.397 7.729 1.00 93.81 238 VAL A CA 1
ATOM 1809 C C . VAL A 1 238 ? 3.555 -7.581 6.998 1.00 93.81 238 VAL A C 1
ATOM 1811 O O . VAL A 1 238 ? 3.664 -7.554 5.774 1.00 93.81 238 VAL A O 1
ATOM 1814 N N . ARG A 1 239 ? 3.950 -8.635 7.726 1.00 92.12 239 ARG A N 1
ATOM 1815 C CA . ARG A 1 239 ? 4.579 -9.820 7.126 1.00 92.12 239 ARG A CA 1
ATOM 1816 C C . ARG A 1 239 ? 3.612 -10.641 6.277 1.00 92.12 239 ARG A C 1
ATOM 1818 O O . ARG A 1 239 ? 3.959 -10.988 5.155 1.00 92.12 239 ARG A O 1
ATOM 1825 N N . GLN A 1 240 ? 2.430 -10.965 6.798 1.00 93.56 240 GLN A N 1
ATOM 1826 C CA . GLN A 1 240 ? 1.516 -11.906 6.136 1.00 93.56 240 GLN A CA 1
ATOM 1827 C C . GLN A 1 240 ? 0.839 -11.324 4.880 1.00 93.56 240 GLN A C 1
ATOM 1829 O O . GLN A 1 240 ? 0.411 -12.072 4.002 1.00 93.56 240 GLN A O 1
ATOM 1834 N N . GLU A 1 241 ? 0.702 -9.996 4.808 1.00 94.12 241 GLU A N 1
ATOM 1835 C CA . GLU A 1 241 ? 0.016 -9.316 3.703 1.00 94.12 241 GLU A CA 1
ATOM 1836 C C . GLU A 1 241 ? 0.964 -8.826 2.613 1.00 94.12 241 GLU A C 1
ATOM 1838 O O . GLU A 1 241 ? 0.493 -8.338 1.589 1.00 94.12 241 GLU A O 1
ATOM 1843 N N . LYS A 1 242 ? 2.282 -8.957 2.806 1.00 90.12 242 LYS A N 1
ATOM 1844 C CA . LYS A 1 242 ? 3.295 -8.439 1.881 1.00 90.12 242 LYS A CA 1
ATOM 1845 C C . LYS A 1 242 ? 3.018 -8.854 0.433 1.00 90.12 242 LYS A C 1
ATOM 1847 O O . LYS A 1 242 ? 2.887 -7.987 -0.425 1.00 90.12 242 LYS A O 1
ATOM 1852 N N . ASP A 1 243 ? 2.883 -10.153 0.179 1.00 91.94 243 ASP A N 1
ATOM 1853 C CA . ASP A 1 243 ? 2.761 -10.684 -1.183 1.00 91.94 243 ASP A CA 1
ATOM 1854 C C . ASP A 1 243 ? 1.375 -10.403 -1.781 1.00 91.94 243 ASP A C 1
ATOM 1856 O O . ASP A 1 243 ? 1.263 -9.970 -2.928 1.00 91.94 243 ASP A O 1
ATOM 1860 N N . ARG A 1 244 ? 0.310 -10.523 -0.976 1.00 95.00 244 ARG A N 1
ATOM 1861 C CA . ARG A 1 244 ? -1.064 -10.179 -1.389 1.00 95.00 244 ARG A CA 1
ATOM 1862 C C . ARG A 1 244 ? -1.195 -8.725 -1.805 1.00 95.00 244 ARG A C 1
ATOM 1864 O O . ARG A 1 244 ? -1.810 -8.430 -2.833 1.00 95.00 244 ARG A O 1
ATOM 1871 N N . ALA A 1 245 ? -0.619 -7.833 -1.008 1.00 95.25 245 ALA A N 1
ATOM 1872 C CA . ALA A 1 245 ? -0.592 -6.422 -1.310 1.00 95.25 245 ALA A CA 1
ATOM 1873 C C . ALA A 1 245 ? 0.290 -6.158 -2.530 1.00 95.25 245 ALA A C 1
ATOM 1875 O O . ALA A 1 245 ? -0.176 -5.488 -3.441 1.00 95.25 245 ALA A O 1
ATOM 1876 N N . PHE A 1 246 ? 1.488 -6.746 -2.623 1.00 94.94 246 PHE A N 1
ATOM 1877 C CA . PHE A 1 246 ? 2.370 -6.574 -3.780 1.00 94.94 246 PHE A CA 1
ATOM 1878 C C . PHE A 1 246 ? 1.656 -6.890 -5.099 1.00 94.94 246 PHE A C 1
ATOM 1880 O O . PHE A 1 246 ? 1.659 -6.057 -6.001 1.00 94.94 246 PHE A O 1
ATOM 1887 N N . VAL A 1 247 ? 0.948 -8.024 -5.181 1.00 96.25 247 VAL A N 1
ATOM 1888 C CA . VAL A 1 247 ? 0.165 -8.395 -6.372 1.00 96.25 247 VAL A CA 1
ATOM 1889 C C . VAL A 1 247 ? -0.917 -7.361 -6.679 1.00 96.25 247 VAL A C 1
ATOM 1891 O O . VAL A 1 247 ? -1.067 -6.972 -7.835 1.00 96.25 247 VAL A O 1
ATOM 1894 N N . LEU A 1 248 ? -1.655 -6.881 -5.671 1.00 95.75 248 LEU A N 1
ATOM 1895 C CA . LEU A 1 248 ? -2.695 -5.867 -5.880 1.00 95.75 248 LEU A CA 1
ATOM 1896 C C . LEU A 1 248 ? -2.100 -4.570 -6.448 1.00 95.75 248 LEU A C 1
ATOM 1898 O O . LEU A 1 248 ? -2.661 -3.977 -7.370 1.00 95.75 248 LEU A O 1
ATOM 1902 N N . MET A 1 249 ? -0.922 -4.175 -5.961 1.00 94.94 249 MET A N 1
ATOM 1903 C CA . MET A 1 249 ? -0.247 -2.960 -6.414 1.00 94.94 249 MET A CA 1
ATOM 1904 C C . MET A 1 249 ? 0.265 -3.052 -7.852 1.00 94.94 249 MET A C 1
ATOM 1906 O O . MET A 1 249 ? 0.430 -2.017 -8.495 1.00 94.94 249 MET A O 1
ATOM 1910 N N . GLN A 1 250 ? 0.432 -4.258 -8.404 1.00 95.81 250 GLN A N 1
ATOM 1911 C CA . GLN A 1 250 ? 0.709 -4.418 -9.831 1.00 95.81 250 GLN A CA 1
ATOM 1912 C C . GLN A 1 250 ? -0.465 -3.905 -10.685 1.00 95.81 250 GLN A C 1
ATOM 1914 O O . GLN A 1 250 ? -0.263 -3.195 -11.671 1.00 95.81 250 GLN A O 1
ATOM 1919 N N . TYR A 1 251 ? -1.700 -4.220 -10.288 1.00 96.94 251 TYR A N 1
ATOM 1920 C CA . TYR A 1 251 ? -2.905 -3.754 -10.979 1.00 96.94 251 TYR A CA 1
ATOM 1921 C C . TYR A 1 251 ? -3.112 -2.252 -10.786 1.00 96.94 251 TYR A C 1
ATOM 1923 O O . TYR A 1 251 ? -3.357 -1.533 -11.754 1.00 96.94 251 TYR A O 1
ATOM 1931 N N . PHE A 1 252 ? -2.947 -1.760 -9.558 1.00 96.19 252 PHE A N 1
ATOM 1932 C CA . PHE A 1 252 ? -3.162 -0.344 -9.262 1.00 96.19 252 PHE A CA 1
ATOM 1933 C C . PHE A 1 252 ? -2.097 0.560 -9.877 1.00 96.19 252 PHE A C 1
ATOM 1935 O O . PHE A 1 252 ? -2.446 1.565 -10.485 1.00 96.19 252 PHE A O 1
ATOM 1942 N N . GLY A 1 253 ? -0.815 0.214 -9.767 1.00 93.94 253 GLY A N 1
ATOM 1943 C CA . GLY A 1 253 ? 0.259 1.068 -10.267 1.00 93.94 253 GLY A CA 1
ATOM 1944 C C . GLY A 1 253 ? 0.456 0.965 -11.778 1.00 93.94 253 GLY A C 1
ATOM 1945 O O . GLY A 1 253 ? 0.416 1.982 -12.466 1.00 93.94 253 GLY A O 1
ATOM 1946 N N . TYR A 1 254 ? 0.601 -0.248 -12.330 1.00 95.62 254 TYR A N 1
ATOM 1947 C CA . TYR A 1 254 ? 0.815 -0.397 -13.776 1.00 95.62 254 TYR A CA 1
ATOM 1948 C C . TYR A 1 254 ? -0.487 -0.265 -14.564 1.00 95.62 254 TYR A C 1
ATOM 1950 O O . TYR A 1 254 ? -0.537 0.459 -15.554 1.00 95.62 254 TYR A O 1
ATOM 1958 N N . LEU A 1 255 ? -1.552 -0.959 -14.172 1.00 95.81 255 LEU A N 1
ATOM 1959 C CA . LEU A 1 255 ? -2.756 -1.033 -15.010 1.00 95.81 255 LEU A CA 1
ATOM 1960 C C . LEU A 1 255 ? -3.777 0.065 -14.689 1.00 95.81 255 LEU A C 1
ATOM 1962 O O . LEU A 1 255 ? -4.687 0.286 -15.481 1.00 95.81 255 LEU A O 1
ATOM 1966 N N . ARG A 1 256 ? -3.605 0.778 -13.566 1.00 94.38 256 ARG A N 1
ATOM 1967 C CA . ARG A 1 256 ? -4.499 1.852 -13.105 1.00 94.38 256 ARG A CA 1
ATOM 1968 C C . ARG A 1 256 ? -5.969 1.404 -13.021 1.00 94.38 256 ARG A C 1
ATOM 1970 O O . ARG A 1 256 ? -6.870 2.148 -13.400 1.00 94.38 256 ARG A O 1
ATOM 1977 N N . ARG A 1 257 ? -6.211 0.168 -12.562 1.00 95.31 257 ARG A N 1
ATOM 1978 C CA . ARG A 1 257 ? -7.556 -0.423 -12.443 1.00 95.31 257 ARG A CA 1
ATOM 1979 C C . ARG A 1 257 ? -7.650 -1.501 -11.368 1.00 95.31 257 ARG A C 1
ATOM 1981 O O . ARG A 1 257 ? -6.640 -2.033 -10.911 1.00 95.31 257 ARG A O 1
ATOM 1988 N N . ASN A 1 258 ? -8.882 -1.886 -11.045 1.00 95.81 258 ASN A N 1
ATOM 1989 C CA . ASN A 1 258 ? -9.188 -3.046 -10.210 1.00 95.81 258 ASN A CA 1
ATOM 1990 C C . ASN A 1 258 ? -8.823 -4.376 -10.900 1.00 95.81 258 ASN A C 1
ATOM 1992 O O . ASN A 1 258 ? -9.024 -4.494 -12.115 1.00 95.81 258 ASN A O 1
ATOM 1996 N N . PRO A 1 259 ? -8.349 -5.403 -10.158 1.00 95.31 259 PRO A N 1
ATOM 1997 C CA . PRO A 1 259 ? -8.022 -6.705 -10.747 1.00 95.31 259 PRO A CA 1
ATOM 1998 C C . PRO A 1 259 ? -9.198 -7.405 -11.433 1.00 95.31 259 PRO A C 1
ATOM 2000 O O . PRO A 1 259 ? -8.984 -8.162 -12.370 1.00 95.31 259 PRO A O 1
ATOM 2003 N N . ASN A 1 260 ? -10.419 -7.127 -10.976 1.00 93.81 260 ASN A N 1
ATOM 2004 C CA . ASN A 1 260 ? -11.684 -7.640 -11.500 1.00 93.81 260 ASN A CA 1
ATOM 2005 C C . ASN A 1 260 ? -12.454 -6.599 -12.336 1.00 93.81 260 ASN A C 1
ATOM 2007 O O . ASN A 1 260 ? -13.683 -6.642 -12.393 1.00 93.81 260 ASN A O 1
ATOM 2011 N N . GLY A 1 261 ? -11.749 -5.620 -12.906 1.00 91.56 261 GLY A N 1
ATOM 2012 C CA . GLY A 1 261 ? -12.318 -4.601 -13.788 1.00 91.56 261 GLY A CA 1
ATOM 2013 C C . GLY A 1 261 ? -11.589 -4.517 -15.128 1.00 91.56 261 GLY A C 1
ATOM 2014 O O . GLY A 1 261 ? -10.512 -5.083 -15.305 1.00 91.56 261 GLY A O 1
ATOM 2015 N N . GLY A 1 262 ? -12.153 -3.764 -16.075 1.00 88.44 262 GLY A N 1
ATOM 2016 C CA . GLY A 1 262 ? -11.604 -3.638 -17.427 1.00 88.44 262 GLY A CA 1
ATOM 2017 C C . GLY A 1 262 ? -11.829 -4.919 -18.244 1.00 88.44 262 GLY A C 1
ATOM 2018 O O . GLY A 1 262 ? -12.986 -5.288 -18.443 1.00 88.44 262 GLY A O 1
ATOM 2019 N N . PRO A 1 263 ? -10.773 -5.585 -18.751 1.00 90.31 263 PRO A N 1
ATOM 2020 C CA . PRO A 1 263 ? -10.910 -6.835 -19.502 1.00 90.31 263 PRO A CA 1
ATOM 2021 C C . PRO A 1 263 ? -11.249 -8.053 -18.623 1.00 90.31 263 PRO A C 1
ATOM 2023 O O . PRO A 1 263 ? -11.641 -9.088 -19.157 1.00 90.31 263 PRO A O 1
ATOM 2026 N N . ASP A 1 264 ? -11.095 -7.937 -17.302 1.00 93.06 264 ASP A N 1
ATOM 2027 C CA . ASP A 1 264 ? -11.347 -9.000 -16.330 1.00 93.06 264 ASP A CA 1
ATOM 2028 C C . ASP A 1 264 ? -12.689 -8.769 -15.611 1.00 93.06 264 ASP A C 1
ATOM 2030 O O . ASP A 1 264 ? -13.078 -7.628 -15.361 1.00 93.06 264 ASP A O 1
ATOM 2034 N N . THR A 1 265 ? -13.385 -9.847 -15.235 1.00 92.12 265 THR A N 1
ATOM 2035 C CA . THR A 1 265 ? -14.659 -9.789 -14.478 1.00 92.12 265 THR A CA 1
ATOM 2036 C C . THR A 1 265 ? -14.587 -10.477 -13.114 1.00 92.12 265 THR A C 1
ATOM 2038 O O . THR A 1 265 ? -15.587 -10.567 -12.403 1.00 92.12 265 THR A O 1
ATOM 2041 N N . ASP A 1 266 ? -13.421 -11.008 -12.753 1.00 92.38 266 ASP A N 1
ATOM 2042 C CA . ASP A 1 266 ? -13.181 -11.766 -11.529 1.00 92.38 266 ASP A CA 1
ATOM 2043 C C . ASP A 1 266 ? -11.730 -11.587 -11.041 1.00 92.38 266 ASP A C 1
ATOM 2045 O O . ASP A 1 266 ? -10.964 -10.800 -11.591 1.00 92.38 266 ASP A O 1
ATOM 2049 N N . PHE A 1 267 ? -11.347 -12.303 -9.982 1.00 93.81 267 PHE A N 1
ATOM 2050 C CA . PHE A 1 267 ? -10.004 -12.235 -9.397 1.00 93.81 267 PHE A CA 1
ATOM 2051 C C . PHE A 1 267 ? -9.074 -13.370 -9.855 1.00 93.81 267 PHE A C 1
ATOM 2053 O O . PHE A 1 267 ? -8.044 -13.600 -9.223 1.00 93.81 267 PHE A O 1
ATOM 2060 N N . ASN A 1 268 ? -9.386 -14.095 -10.934 1.00 94.31 268 ASN A N 1
ATOM 2061 C CA . ASN A 1 268 ? -8.568 -15.227 -11.380 1.00 94.31 268 ASN A CA 1
ATOM 2062 C C . ASN A 1 268 ? -7.146 -14.799 -11.752 1.00 94.31 268 ASN A C 1
ATOM 2064 O O . ASN A 1 268 ? -6.193 -15.478 -11.372 1.00 94.31 268 ASN A O 1
ATOM 2068 N N . GLY A 1 269 ? -6.985 -13.652 -12.421 1.00 95.12 269 GLY A N 1
ATOM 2069 C CA . GLY A 1 269 ? -5.666 -13.089 -12.721 1.00 95.12 269 GLY A CA 1
ATOM 2070 C C . GLY A 1 269 ? -4.870 -12.764 -11.453 1.00 95.12 269 GLY A C 1
ATOM 2071 O O . GLY A 1 269 ? -3.717 -13.173 -11.321 1.00 95.12 269 GLY A O 1
ATOM 2072 N N . TYR A 1 270 ? -5.509 -12.102 -10.483 1.00 95.38 270 TYR A N 1
ATOM 2073 C CA . TYR A 1 270 ? -4.902 -11.801 -9.184 1.00 95.38 270 TYR A CA 1
ATOM 2074 C C . TYR A 1 270 ? -4.473 -13.085 -8.459 1.00 95.38 270 TYR A C 1
ATOM 2076 O O . TYR A 1 270 ? -3.327 -13.205 -8.030 1.00 95.38 270 TYR A O 1
ATOM 2084 N N . ASN A 1 271 ? -5.367 -14.073 -8.377 1.00 95.38 271 ASN A N 1
ATOM 2085 C CA . ASN A 1 271 ? -5.121 -15.344 -7.697 1.00 95.38 271 ASN A CA 1
ATOM 2086 C C . ASN A 1 271 ? -4.034 -16.175 -8.396 1.00 95.38 271 ASN A C 1
ATOM 2088 O O . ASN A 1 271 ? -3.220 -16.809 -7.725 1.00 95.38 271 ASN A O 1
ATOM 2092 N N . PHE A 1 272 ? -3.973 -16.142 -9.731 1.00 96.25 272 PHE A N 1
ATOM 2093 C CA . PHE A 1 272 ? -2.892 -16.752 -10.504 1.00 96.25 272 PHE A CA 1
ATOM 2094 C C . PHE A 1 272 ? -1.536 -16.143 -10.136 1.00 96.25 272 PHE A C 1
ATOM 2096 O O . PHE A 1 272 ? -0.585 -16.869 -9.843 1.00 96.25 272 PHE A O 1
ATOM 2103 N N . TRP A 1 273 ? -1.452 -14.812 -10.120 1.00 97.25 273 TRP A N 1
ATOM 2104 C CA . TRP A 1 273 ? -0.221 -14.099 -9.802 1.00 97.25 273 TRP A CA 1
ATOM 2105 C C . TRP A 1 273 ? 0.212 -14.311 -8.357 1.00 97.25 273 TRP A C 1
ATOM 2107 O O . TRP A 1 273 ? 1.380 -14.616 -8.126 1.00 97.25 273 TRP A O 1
ATOM 2117 N N . LEU A 1 274 ? -0.722 -14.234 -7.407 1.00 96.06 274 LEU A N 1
ATOM 2118 C CA . LEU A 1 274 ? -0.453 -14.534 -6.004 1.00 96.06 274 LEU A CA 1
ATOM 2119 C C . LEU A 1 274 ? 0.091 -15.950 -5.836 1.00 96.06 274 LEU A C 1
ATOM 2121 O O . LEU A 1 274 ? 1.156 -16.122 -5.255 1.00 96.06 274 LEU A O 1
ATOM 2125 N N . LYS A 1 275 ? -0.558 -16.950 -6.443 1.00 96.38 275 LYS A N 1
ATOM 2126 C CA . LYS A 1 275 ? -0.056 -18.324 -6.405 1.00 96.38 275 LYS A CA 1
ATOM 2127 C C . LYS A 1 275 ? 1.348 -18.432 -7.008 1.00 96.38 275 LYS A C 1
ATOM 2129 O O . LYS A 1 275 ? 2.212 -19.068 -6.416 1.00 96.38 275 LYS A O 1
ATOM 2134 N N . LYS A 1 276 ? 1.597 -17.819 -8.172 1.00 97.50 276 LYS A N 1
ATOM 2135 C CA . LYS A 1 276 ? 2.921 -17.860 -8.817 1.00 97.50 276 LYS A CA 1
ATOM 2136 C C . LYS A 1 276 ? 3.990 -17.205 -7.936 1.00 97.50 276 LYS A C 1
ATOM 2138 O O . LYS A 1 276 ? 5.116 -17.694 -7.903 1.00 97.50 276 LYS A O 1
ATOM 2143 N N . LEU A 1 277 ? 3.660 -16.123 -7.234 1.00 95.38 277 LEU A N 1
ATOM 2144 C CA . LEU A 1 277 ? 4.568 -15.455 -6.304 1.00 95.38 277 LEU A CA 1
ATOM 2145 C C . LEU A 1 277 ? 4.857 -16.323 -5.072 1.00 95.38 277 LEU A C 1
ATOM 2147 O O . LEU A 1 277 ? 6.025 -16.520 -4.735 1.00 95.38 277 LEU A O 1
ATOM 2151 N N . ASP A 1 278 ? 3.817 -16.903 -4.471 1.00 94.25 278 ASP A N 1
ATOM 2152 C CA . ASP A 1 278 ? 3.917 -17.797 -3.312 1.00 94.25 278 ASP A CA 1
ATOM 2153 C C . ASP A 1 278 ? 4.739 -19.057 -3.642 1.00 94.25 278 ASP A C 1
ATOM 2155 O O . ASP A 1 278 ? 5.653 -19.419 -2.900 1.00 94.25 278 ASP A O 1
ATOM 2159 N N . ASP A 1 279 ? 4.497 -19.682 -4.803 1.00 96.38 279 ASP A N 1
ATOM 2160 C CA . ASP A 1 279 ? 5.255 -20.844 -5.298 1.00 96.38 279 ASP A CA 1
ATOM 2161 C C . ASP A 1 279 ? 6.754 -20.526 -5.492 1.00 96.38 279 ASP A C 1
ATOM 2163 O O . ASP A 1 279 ? 7.596 -21.425 -5.485 1.00 96.38 279 ASP A O 1
ATOM 2167 N N . ASN A 1 280 ? 7.097 -19.245 -5.666 1.00 93.25 280 ASN A N 1
ATOM 2168 C CA . ASN A 1 280 ? 8.468 -18.751 -5.798 1.00 93.25 280 ASN A CA 1
ATOM 2169 C C . ASN A 1 280 ? 8.988 -18.078 -4.514 1.00 93.25 280 ASN A C 1
ATOM 2171 O O . ASN A 1 280 ? 10.010 -17.392 -4.551 1.00 93.25 280 ASN A O 1
ATOM 2175 N N . GLY A 1 281 ? 8.317 -18.275 -3.375 1.00 90.00 281 GLY A N 1
ATOM 2176 C CA . GLY A 1 281 ? 8.756 -17.779 -2.069 1.00 90.00 281 GLY A CA 1
ATOM 2177 C C . GLY A 1 281 ? 8.810 -16.252 -1.963 1.00 90.00 281 GLY A C 1
ATOM 2178 O O . GLY A 1 281 ? 9.679 -15.725 -1.267 1.00 90.00 281 GLY A O 1
ATOM 2179 N N . GLY A 1 282 ? 7.943 -15.540 -2.689 1.00 87.94 282 GLY A N 1
ATOM 2180 C CA . GLY A 1 282 ? 7.922 -14.074 -2.711 1.00 87.94 282 GLY A CA 1
ATOM 2181 C C . GLY A 1 282 ? 8.974 -13.436 -3.631 1.00 87.94 282 GLY A C 1
ATOM 2182 O O . GLY A 1 282 ? 9.124 -12.213 -3.647 1.00 87.94 282 GLY A O 1
ATOM 2183 N N . ASP A 1 283 ? 9.719 -14.231 -4.407 1.00 86.94 283 ASP A N 1
ATOM 2184 C CA . ASP A 1 283 ? 10.686 -13.729 -5.387 1.00 86.94 283 ASP A CA 1
ATOM 2185 C C . ASP A 1 283 ? 9.966 -13.267 -6.666 1.00 86.94 283 ASP A C 1
ATOM 2187 O O . ASP A 1 283 ? 9.633 -14.064 -7.550 1.00 86.94 283 ASP A O 1
ATOM 2191 N N . PHE A 1 284 ? 9.746 -11.954 -6.785 1.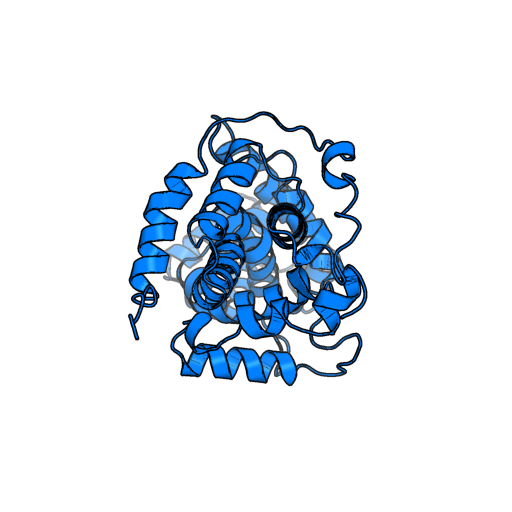00 88.62 284 PHE A N 1
ATOM 2192 C CA . PHE A 1 284 ? 9.059 -11.361 -7.935 1.00 88.62 284 PHE A CA 1
ATOM 2193 C C . PHE A 1 284 ? 9.822 -11.507 -9.261 1.00 88.62 284 PHE A C 1
ATOM 2195 O O . PHE A 1 284 ? 9.205 -11.382 -10.323 1.00 88.62 284 PHE A O 1
ATOM 2202 N N . ILE A 1 285 ? 11.137 -11.761 -9.228 1.00 86.69 285 ILE A N 1
ATOM 2203 C CA . ILE A 1 285 ? 11.947 -11.989 -10.431 1.00 86.69 285 ILE A CA 1
ATOM 2204 C C . ILE A 1 285 ? 11.709 -13.404 -10.931 1.00 86.69 285 ILE A C 1
ATOM 2206 O O . ILE A 1 285 ? 11.387 -13.580 -12.104 1.00 86.69 285 ILE A O 1
ATOM 2210 N N . ARG A 1 286 ? 11.807 -14.406 -10.049 1.00 88.38 286 ARG A N 1
ATOM 2211 C CA . ARG A 1 286 ? 11.508 -15.804 -10.407 1.00 88.38 286 ARG A CA 1
ATOM 2212 C C . ARG A 1 286 ? 10.043 -16.002 -10.779 1.00 88.38 286 ARG A C 1
ATOM 2214 O O . ARG A 1 286 ? 9.743 -16.744 -11.709 1.00 88.38 286 ARG A O 1
ATOM 2221 N N . ALA A 1 287 ? 9.139 -15.281 -10.119 1.00 93.38 287 ALA A N 1
ATOM 2222 C CA . ALA A 1 287 ? 7.731 -15.240 -10.497 1.00 93.38 287 ALA A CA 1
ATOM 2223 C C . ALA A 1 287 ? 7.478 -14.458 -11.806 1.00 93.38 287 ALA A C 1
ATOM 2225 O O . ALA A 1 287 ? 6.364 -14.488 -12.331 1.00 93.38 287 ALA A O 1
ATOM 2226 N N . GLU A 1 288 ? 8.488 -13.765 -12.347 1.00 95.00 288 GLU A N 1
ATOM 2227 C CA . GLU A 1 288 ? 8.409 -12.886 -13.523 1.00 95.00 288 GLU A CA 1
ATOM 2228 C C . GLU A 1 288 ? 7.302 -11.830 -13.419 1.00 95.00 288 GLU A C 1
ATOM 2230 O O . GLU A 1 288 ? 6.762 -11.371 -14.426 1.00 95.00 288 GLU A O 1
ATOM 2235 N N . MET A 1 289 ? 6.936 -11.450 -12.197 1.00 94.81 289 MET A N 1
ATOM 2236 C CA . MET A 1 289 ? 5.733 -10.671 -11.945 1.00 94.81 289 MET A CA 1
ATOM 2237 C C . MET A 1 289 ? 5.869 -9.266 -12.515 1.00 94.81 289 MET A C 1
ATOM 2239 O O . MET A 1 289 ? 5.150 -8.895 -13.437 1.00 94.81 289 MET A O 1
ATOM 2243 N N . VAL A 1 290 ? 6.854 -8.503 -12.039 1.00 95.12 290 VAL A N 1
ATOM 2244 C CA . VAL A 1 290 ? 7.115 -7.148 -12.547 1.00 95.12 290 VAL A CA 1
ATOM 2245 C C . VAL A 1 290 ? 7.365 -7.179 -14.055 1.00 95.12 290 VAL A C 1
ATOM 2247 O O . VAL A 1 290 ? 6.786 -6.376 -14.781 1.00 95.12 290 VAL A O 1
ATOM 2250 N N . LYS A 1 291 ? 8.136 -8.165 -14.542 1.00 95.56 291 LYS A N 1
ATOM 2251 C CA . LYS A 1 291 ? 8.403 -8.366 -15.975 1.00 95.56 291 LYS A CA 1
ATOM 2252 C C . LYS A 1 291 ? 7.118 -8.478 -16.796 1.00 95.56 291 LYS A C 1
ATOM 2254 O O . LYS A 1 291 ? 7.033 -7.876 -17.865 1.00 95.56 291 LYS A O 1
ATOM 2259 N N . ALA A 1 292 ? 6.142 -9.248 -16.328 1.00 97.06 292 ALA A N 1
ATOM 2260 C CA . ALA A 1 292 ? 4.894 -9.454 -17.048 1.00 97.06 292 ALA A CA 1
ATOM 2261 C C . ALA A 1 292 ? 4.051 -8.176 -17.124 1.00 97.06 292 ALA A C 1
ATOM 2263 O O . ALA A 1 292 ? 3.513 -7.874 -18.187 1.00 97.06 292 ALA A O 1
ATOM 2264 N N . PHE A 1 293 ? 3.980 -7.397 -16.042 1.00 97.38 293 PHE A N 1
ATOM 2265 C CA . PHE A 1 293 ? 3.190 -6.163 -16.016 1.00 97.38 293 PHE A CA 1
ATOM 2266 C C . PHE A 1 293 ? 3.837 -5.037 -16.836 1.00 97.38 293 PHE A C 1
ATOM 2268 O O . PHE A 1 293 ? 3.145 -4.436 -17.659 1.00 97.38 293 PHE A O 1
ATOM 2275 N N . ILE A 1 294 ? 5.156 -4.808 -16.725 1.00 95.50 294 ILE A N 1
ATOM 2276 C CA . ILE A 1 294 ? 5.849 -3.745 -17.491 1.00 95.50 294 ILE A CA 1
ATOM 2277 C C . ILE A 1 294 ? 5.900 -4.014 -19.001 1.00 95.50 294 ILE A C 1
ATOM 2279 O O . ILE A 1 294 ? 6.040 -3.086 -19.795 1.00 95.50 294 ILE A O 1
ATOM 2283 N N . ASN A 1 295 ? 5.797 -5.280 -19.410 1.00 95.00 295 ASN A N 1
ATOM 2284 C CA . ASN A 1 295 ? 5.739 -5.671 -20.819 1.00 95.00 295 ASN A CA 1
ATOM 2285 C C . ASN A 1 295 ? 4.307 -5.937 -21.296 1.00 95.00 295 ASN A C 1
ATOM 2287 O O . ASN A 1 295 ? 4.103 -6.285 -22.463 1.00 95.00 295 ASN A O 1
ATOM 2291 N N . SER A 1 296 ? 3.313 -5.800 -20.413 1.00 95.62 296 SER A N 1
ATOM 2292 C CA . SER A 1 296 ? 1.927 -6.056 -20.772 1.00 95.62 296 SER A CA 1
ATOM 2293 C C . SER A 1 296 ? 1.457 -5.067 -21.834 1.00 95.62 296 SER A C 1
ATOM 2295 O O . SER A 1 296 ? 1.844 -3.898 -21.878 1.00 95.62 296 SER A O 1
ATOM 2297 N N . VAL A 1 297 ? 0.582 -5.566 -22.699 1.00 93.88 297 VAL A N 1
ATOM 2298 C CA . VAL A 1 297 ? -0.075 -4.778 -23.746 1.00 93.88 297 VAL A CA 1
ATOM 2299 C C . VAL A 1 297 ? -0.801 -3.588 -23.140 1.00 93.88 297 VAL A C 1
ATOM 2301 O O . VAL A 1 297 ? -0.726 -2.489 -23.671 1.00 93.88 297 VAL A O 1
ATOM 2304 N N . GLU A 1 298 ? -1.483 -3.836 -22.028 1.00 94.50 298 GLU A N 1
ATOM 2305 C CA . GLU A 1 298 ? -2.291 -2.861 -21.318 1.00 94.50 298 GLU A CA 1
ATOM 2306 C C . GLU A 1 298 ? -1.433 -1.741 -20.719 1.00 94.50 298 GLU A C 1
ATOM 2308 O O . GLU A 1 298 ? -1.721 -0.572 -20.960 1.00 94.50 298 GLU A O 1
ATOM 2313 N N . TYR A 1 299 ? -0.323 -2.072 -20.044 1.00 95.00 299 TYR A N 1
ATOM 2314 C CA . TYR A 1 299 ? 0.598 -1.054 -19.531 1.00 95.00 299 TYR A CA 1
ATOM 2315 C C . TYR A 1 299 ? 1.209 -0.221 -20.659 1.00 95.00 299 TYR A C 1
ATOM 2317 O O . TYR A 1 299 ? 1.169 1.006 -20.615 1.00 95.00 299 TYR A O 1
ATOM 2325 N N . ARG A 1 300 ? 1.730 -0.873 -21.709 1.00 93.94 300 ARG A N 1
ATOM 2326 C CA . ARG A 1 300 ? 2.345 -0.172 -22.848 1.00 93.94 300 ARG A CA 1
ATOM 2327 C C . ARG A 1 300 ? 1.347 0.740 -23.569 1.00 93.94 300 ARG A C 1
ATOM 2329 O O . ARG A 1 300 ? 1.720 1.844 -23.962 1.00 93.94 300 ARG A O 1
ATOM 2336 N N . ALA A 1 301 ? 0.087 0.317 -23.692 1.00 91.69 301 ALA A N 1
ATOM 2337 C CA . ALA A 1 301 ? -0.972 1.085 -24.348 1.00 91.69 301 ALA A CA 1
ATOM 2338 C C . ALA A 1 301 ? -1.303 2.415 -23.650 1.00 91.69 301 ALA A C 1
ATOM 2340 O O . ALA A 1 301 ? -1.861 3.301 -24.294 1.00 91.69 301 ALA A O 1
ATOM 2341 N N . ARG A 1 302 ? -0.920 2.598 -22.376 1.00 90.94 302 ARG A N 1
ATOM 2342 C CA . ARG A 1 302 ? -1.060 3.886 -21.673 1.00 90.94 302 ARG A CA 1
ATOM 2343 C C . ARG A 1 302 ? -0.215 5.004 -22.291 1.00 90.94 302 ARG A C 1
ATOM 2345 O O . ARG A 1 302 ? -0.546 6.171 -22.114 1.00 90.94 302 ARG A O 1
ATOM 2352 N N . PHE A 1 303 ? 0.864 4.659 -22.994 1.00 89.06 303 PHE A N 1
ATOM 2353 C CA . PHE A 1 303 ? 1.883 5.620 -23.432 1.00 89.06 303 PHE A CA 1
ATOM 2354 C C . PHE A 1 303 ? 2.062 5.682 -24.951 1.00 89.06 303 PHE A C 1
ATOM 2356 O O . PHE A 1 303 ? 2.710 6.594 -25.456 1.00 89.06 303 PHE A O 1
ATOM 2363 N N . GLY A 1 304 ? 1.502 4.731 -25.697 1.00 82.38 304 GLY A N 1
ATOM 2364 C CA . GLY A 1 304 ? 1.642 4.662 -27.148 1.00 82.38 304 GLY A CA 1
ATOM 2365 C C . GLY A 1 304 ? 1.326 3.276 -27.697 1.00 82.38 304 GLY A C 1
ATOM 2366 O O . GLY A 1 304 ? 0.869 2.386 -26.978 1.00 82.38 304 GLY A O 1
ATOM 2367 N N . HIS A 1 305 ? 1.565 3.080 -28.991 1.00 67.94 305 HIS A N 1
ATOM 2368 C CA . HIS A 1 305 ? 1.403 1.770 -29.620 1.00 67.94 305 HIS A CA 1
ATOM 2369 C C . HIS A 1 305 ? 2.603 0.850 -29.313 1.00 67.94 305 HIS A C 1
ATOM 2371 O O . HIS A 1 305 ? 3.562 1.261 -28.658 1.00 67.94 305 HIS A O 1
ATOM 2377 N N . ARG A 1 306 ? 2.491 -0.437 -29.668 1.00 55.69 306 ARG A N 1
ATOM 2378 C CA . ARG A 1 306 ? 3.494 -1.456 -29.316 1.00 55.69 306 ARG A CA 1
ATOM 2379 C C . ARG A 1 306 ? 4.839 -1.220 -29.980 1.00 55.69 306 ARG A C 1
ATOM 2381 O O . ARG A 1 306 ? 4.836 -0.993 -31.208 1.00 55.69 306 ARG A O 1
#

pLDDT: mean 85.51, std 18.15, range [25.11, 98.88]

Radius of gyration: 20.42 Å; Cα contacts (8 Å, |Δi|>4): 352; chains: 1; bounding box: 53×42×61 Å

Sequence (306 aa):
RATSPSLTPTDITELIKEKSDRLNQPIDRRVNAAEAVVPLATGTANPIDSTPDYVRENYLDFLNRAPDSSGFTFWQNEITSCGASAACVEVKRINVSGAFFLSIEFQNTGYFVYRMYKAAYGNLAGAPVPVAFEDFMPDTQKIGEGVVVGPAGWEQKLEANKNSFALDFVSRLDFTKAGALPPELSPGAFVDKLFANAGVTPAQSERDALVQELTAANNSIQARASVLKQVAEHPALVRQEKDRAFVLMQYFGYLRRNPNGGPDTDFNGYNFWLKKLDDNGGDFIRAEMVKAFINSVEYRARFGHR

Secondary structure (DSSP, 8-state):
--------HHHHHHHHHHHHTTS---------HHHHTPPPPSSSSSGGGSHHHHHHHHIIIIISSPPPHHHHHHHHHHHHTTTT-HHHHHHHHHHHHHHHHHSHHHHHTHHHHHHHHHHHH---TTS--S--HHHHHHHHHHHHTT--SSSTTHHHHHHHHHHHHHHHHHTSHHHHSTTS--TTS-HHHHHHHHHHHHT----HHHHHHHHHHHHHTTT-HHHHHHHHHHHHT-HHHHHHTHHHHHHHHIIIIII-S-TTSTT-SSSHHHHHHHHHHHHTTT-TTTTTHHHHHHT-HHHHHTTS--